Protein AF-A2DKT2-F1 (afdb_monomer)

Secondary structure (DSSP, 8-state):
-HHHHHTTTTTT----GGGHHHHHHHHHHHHHHHTT--HHHHHHTHHHHHHHHHHHHTSSSHHHHHHHHHHHHHHHHHS-HHHHHHHHHHHHHHHHHHHHH--TTHHHHHHHHHHHTHHHH-S-TTSHHHHHHHHHHHHHHHH-SS-HHHHHHHHHHHHHHHGGGGGGTHHHHHHHHHHHHHT--SHHHHHHHHHHHHHHHHHTHHHHGGGHHHHHHHHHHHHHHHTT-SSHHHHHHHHHHHHHHSPPPPTT-PPPPP----

pLDDT: mean 80.19, std 11.69, range [35.75, 93.5]

Structure (mmCIF, N/CA/C/O backbone):
data_AF-A2DKT2-F1
#
_entry.id   AF-A2DKT2-F1
#
loop_
_atom_site.group_PDB
_atom_site.id
_atom_site.type_symbol
_atom_site.label_atom_id
_atom_site.label_alt_id
_atom_site.label_comp_id
_atom_site.label_asym_id
_atom_site.label_entity_id
_atom_site.label_seq_id
_atom_site.pdbx_PDB_ins_code
_atom_site.Cartn_x
_atom_site.Cartn_y
_atom_site.Cartn_z
_atom_site.occupancy
_atom_site.B_iso_or_equiv
_atom_site.auth_seq_id
_atom_site.auth_comp_id
_atom_site.auth_asym_id
_atom_site.auth_atom_id
_atom_site.pdbx_PDB_model_num
ATOM 1 N N . MET A 1 1 ? 15.043 14.261 -23.523 1.00 82.44 1 MET A N 1
ATOM 2 C CA . MET A 1 1 ? 14.539 12.906 -23.218 1.00 82.44 1 MET A CA 1
ATOM 3 C C . MET A 1 1 ? 15.406 11.826 -23.861 1.00 82.44 1 MET A C 1
ATOM 5 O O . MET A 1 1 ? 16.200 11.241 -23.147 1.00 82.44 1 MET A O 1
ATOM 9 N N . GLU A 1 2 ? 15.361 11.613 -25.181 1.00 78.75 2 GLU A N 1
ATOM 10 C CA . GLU A 1 2 ? 16.090 10.505 -25.845 1.00 78.75 2 GLU A CA 1
ATOM 11 C C . GLU A 1 2 ? 17.608 10.512 -25.613 1.00 78.75 2 GLU A C 1
ATOM 13 O O . GLU A 1 2 ? 18.173 9.484 -25.256 1.00 78.75 2 GLU A O 1
ATOM 18 N N . ALA A 1 3 ? 18.256 11.677 -25.715 1.00 79.75 3 ALA A N 1
ATOM 19 C CA . ALA A 1 3 ? 19.687 11.807 -25.426 1.00 79.75 3 ALA A CA 1
ATOM 20 C C . ALA A 1 3 ? 20.035 11.461 -23.967 1.00 79.75 3 ALA A C 1
ATOM 22 O O . ALA A 1 3 ? 21.092 10.902 -23.714 1.00 79.75 3 ALA A O 1
ATOM 23 N N . LYS A 1 4 ? 19.133 11.753 -23.019 1.00 84.12 4 LYS A N 1
ATOM 24 C CA . LYS A 1 4 ? 19.314 11.375 -21.612 1.00 84.12 4 LYS A CA 1
ATOM 25 C C . LYS A 1 4 ? 19.067 9.892 -21.377 1.00 84.12 4 LYS A C 1
ATOM 27 O O . LYS A 1 4 ? 19.839 9.272 -20.666 1.00 84.12 4 LYS A O 1
ATOM 32 N N . LEU A 1 5 ? 18.066 9.300 -22.023 1.00 81.75 5 LEU A N 1
ATOM 33 C CA . LEU A 1 5 ? 17.838 7.853 -21.969 1.00 81.75 5 LEU A CA 1
ATOM 34 C C . LEU A 1 5 ? 19.032 7.050 -22.494 1.00 81.75 5 LEU A C 1
ATOM 36 O O . LEU A 1 5 ? 19.370 6.027 -21.908 1.00 81.75 5 LEU A O 1
ATOM 40 N N . ALA A 1 6 ? 19.686 7.536 -23.550 1.00 83.81 6 ALA A N 1
ATOM 41 C CA . ALA A 1 6 ? 20.881 6.907 -24.106 1.00 83.81 6 ALA A CA 1
ATOM 42 C C . ALA A 1 6 ? 22.060 6.866 -23.113 1.00 83.81 6 ALA A C 1
ATOM 44 O O . ALA A 1 6 ? 22.874 5.952 -23.179 1.00 83.81 6 ALA A O 1
ATOM 45 N N . GLU A 1 7 ? 22.145 7.802 -22.156 1.00 85.69 7 GLU A N 1
ATOM 46 C CA . GLU A 1 7 ? 23.187 7.789 -21.111 1.00 85.69 7 GLU A CA 1
ATOM 47 C C . GLU A 1 7 ? 23.021 6.629 -20.113 1.00 85.69 7 GLU A C 1
ATOM 49 O O . GLU A 1 7 ? 23.980 6.272 -19.429 1.00 85.69 7 GLU A O 1
ATOM 54 N N . PHE A 1 8 ? 21.818 6.052 -20.024 1.00 84.75 8 PHE A N 1
ATOM 55 C CA . PHE A 1 8 ? 21.479 4.957 -19.112 1.00 84.75 8 PHE A CA 1
ATOM 56 C C . PHE A 1 8 ? 21.334 3.603 -19.822 1.00 84.75 8 PHE A C 1
ATOM 58 O O . PHE A 1 8 ? 21.104 2.580 -19.174 1.00 84.75 8 PHE A O 1
ATOM 65 N N . GLU A 1 9 ? 21.457 3.575 -21.149 1.00 80.12 9 GLU A N 1
ATOM 66 C CA . GLU A 1 9 ? 21.337 2.353 -21.940 1.00 80.12 9 GLU A CA 1
ATOM 67 C C . GLU A 1 9 ? 22.469 1.374 -21.588 1.00 80.12 9 GLU A C 1
ATOM 69 O O . GLU A 1 9 ? 23.628 1.763 -21.452 1.00 80.12 9 GLU A O 1
ATOM 74 N N . GLY A 1 10 ? 22.127 0.104 -21.354 1.00 77.00 10 GLY A N 1
ATOM 75 C CA . GLY A 1 10 ? 23.084 -0.929 -20.940 1.00 77.00 10 GLY A CA 1
ATOM 76 C C . GLY A 1 10 ? 23.600 -0.820 -19.497 1.00 77.00 10 GLY A C 1
ATOM 77 O O . GLY A 1 10 ? 24.198 -1.770 -18.996 1.00 77.00 10 GLY A O 1
ATOM 78 N N . CYS A 1 11 ? 23.345 0.289 -18.790 1.00 81.38 11 CYS A N 1
ATOM 79 C CA . CYS A 1 11 ? 23.860 0.508 -17.430 1.00 81.38 11 CYS A CA 1
ATOM 80 C C . CYS A 1 11 ? 23.255 -0.446 -16.391 1.00 81.38 11 CYS A C 1
ATOM 82 O O . CYS A 1 11 ? 23.855 -0.660 -15.341 1.00 81.38 11 CYS A O 1
ATOM 84 N N . PHE A 1 12 ? 22.081 -1.009 -16.684 1.00 82.38 12 PHE A N 1
ATOM 85 C CA . PHE A 1 12 ? 21.312 -1.847 -15.763 1.00 82.38 12 PHE A CA 1
ATOM 86 C C . PHE A 1 12 ? 21.136 -3.289 -16.264 1.00 82.38 12 PHE A C 1
ATOM 88 O O . PHE A 1 12 ? 20.210 -3.980 -15.848 1.00 82.38 12 PHE A O 1
ATOM 95 N N . ASP A 1 13 ? 21.995 -3.730 -17.188 1.00 77.06 13 ASP A N 1
ATOM 96 C CA . ASP A 1 13 ? 21.919 -5.064 -17.806 1.00 77.06 13 ASP A CA 1
ATOM 97 C C . ASP A 1 13 ? 22.736 -6.125 -17.056 1.00 77.06 13 ASP A C 1
ATOM 99 O O . ASP A 1 13 ? 22.569 -7.319 -17.298 1.00 77.06 13 ASP A O 1
ATOM 103 N N . SER A 1 14 ? 23.624 -5.700 -16.155 1.00 66.81 14 SER A N 1
ATOM 104 C CA . SER A 1 14 ? 24.459 -6.596 -15.358 1.00 66.81 14 SER A CA 1
ATOM 105 C C . SER A 1 14 ? 23.774 -6.961 -14.043 1.00 66.81 14 SER A C 1
ATOM 107 O O . SER A 1 14 ? 23.383 -6.082 -13.278 1.00 66.81 14 SER A O 1
ATOM 109 N N . GLU A 1 15 ? 23.692 -8.261 -13.757 1.00 60.00 15 GLU A N 1
ATOM 110 C CA . GLU A 1 15 ? 23.323 -8.802 -12.440 1.00 60.00 15 GLU A CA 1
ATOM 111 C C . GLU A 1 15 ? 24.565 -9.044 -11.551 1.00 60.00 15 GLU A C 1
ATOM 113 O O . GLU A 1 15 ? 24.456 -9.552 -10.433 1.00 60.00 15 GLU A O 1
ATOM 118 N N . GLU A 1 16 ? 25.775 -8.714 -12.029 1.00 59.22 16 GLU A N 1
ATOM 119 C CA . GLU A 1 16 ? 27.018 -9.017 -11.319 1.00 59.22 16 GLU A CA 1
ATOM 120 C C . GLU A 1 16 ? 27.311 -8.043 -10.166 1.00 59.22 16 GLU A C 1
ATOM 122 O O . GLU A 1 16 ? 27.390 -6.826 -10.324 1.00 59.22 16 GLU A O 1
ATOM 127 N N . ILE A 1 17 ? 27.626 -8.614 -8.999 1.00 56.28 17 ILE A N 1
ATOM 128 C CA . ILE A 1 17 ? 27.930 -7.912 -7.738 1.00 56.28 17 ILE A CA 1
ATOM 129 C C . ILE A 1 17 ? 29.112 -6.921 -7.853 1.00 56.28 17 ILE A C 1
ATOM 131 O O . ILE A 1 17 ? 29.221 -5.991 -7.053 1.00 56.28 17 ILE A O 1
ATOM 135 N N . LYS A 1 18 ? 30.015 -7.107 -8.827 1.00 59.69 18 LYS A N 1
ATOM 136 C CA . LYS A 1 18 ? 31.304 -6.393 -8.917 1.00 59.69 18 LYS A CA 1
ATOM 137 C C . LYS A 1 18 ? 31.200 -4.927 -9.354 1.00 59.69 18 LYS A C 1
ATOM 139 O O . LYS A 1 18 ? 32.129 -4.174 -9.083 1.00 59.69 18 LYS A O 1
ATOM 144 N N . ASP A 1 19 ? 30.092 -4.516 -9.970 1.00 65.12 19 ASP A N 1
ATOM 145 C CA . ASP A 1 19 ? 29.853 -3.127 -10.399 1.00 65.12 19 ASP A CA 1
ATOM 146 C C . ASP A 1 19 ? 28.708 -2.453 -9.628 1.00 65.12 19 ASP A C 1
ATOM 148 O O . ASP A 1 19 ? 28.234 -1.382 -10.005 1.00 65.12 19 ASP A O 1
ATOM 152 N N . ALA A 1 20 ? 28.267 -3.052 -8.523 1.00 67.50 20 ALA A N 1
ATOM 153 C CA . ALA A 1 20 ? 27.047 -2.635 -7.847 1.00 67.50 20 ALA A CA 1
ATOM 154 C C . ALA A 1 20 ? 27.106 -1.215 -7.239 1.00 67.50 20 ALA A C 1
ATOM 156 O O . ALA A 1 20 ? 26.060 -0.590 -7.096 1.00 67.50 20 ALA A O 1
ATOM 157 N N . ASP A 1 21 ? 28.293 -0.667 -6.957 1.00 74.44 21 ASP A N 1
ATOM 158 C CA . ASP A 1 21 ? 28.436 0.733 -6.518 1.00 74.44 21 ASP A CA 1
ATOM 159 C C . ASP A 1 21 ? 28.235 1.715 -7.688 1.00 74.44 21 ASP A C 1
ATOM 161 O O . ASP A 1 21 ? 27.539 2.716 -7.551 1.00 74.44 21 ASP A O 1
ATOM 165 N N . LYS A 1 22 ? 28.740 1.386 -8.888 1.00 79.12 22 LYS A N 1
ATOM 166 C CA . LYS A 1 22 ? 28.456 2.171 -10.103 1.00 79.12 22 LYS A CA 1
ATOM 167 C C . LYS A 1 22 ? 26.991 2.049 -10.513 1.00 79.12 22 LYS A C 1
ATOM 169 O O . LYS A 1 22 ? 26.408 3.016 -10.994 1.00 79.12 22 LYS A O 1
ATOM 174 N N . PHE A 1 23 ? 26.408 0.861 -10.343 1.00 83.69 23 PHE A N 1
ATOM 175 C CA . PHE A 1 23 ? 24.984 0.629 -10.574 1.00 83.69 23 PHE A CA 1
ATOM 176 C C . PHE A 1 23 ? 24.148 1.513 -9.645 1.00 83.69 23 PHE A C 1
ATOM 178 O O . PHE A 1 23 ? 23.178 2.121 -10.086 1.00 83.69 23 PHE A O 1
ATOM 185 N N . GLU A 1 24 ? 24.546 1.621 -8.376 1.00 86.38 24 GLU A N 1
ATOM 186 C CA . GLU A 1 24 ? 23.880 2.466 -7.390 1.00 86.38 24 GLU A CA 1
ATOM 187 C C . GLU A 1 24 ? 23.917 3.946 -7.768 1.00 86.38 24 GLU A C 1
ATOM 189 O O . GLU A 1 24 ? 22.857 4.569 -7.835 1.00 86.38 24 GLU A O 1
ATOM 194 N N . ASP A 1 25 ? 25.091 4.487 -8.099 1.00 89.19 25 ASP A N 1
ATOM 195 C CA . ASP A 1 25 ? 25.220 5.881 -8.540 1.00 89.19 25 ASP A CA 1
ATOM 196 C C . ASP A 1 25 ? 24.346 6.154 -9.774 1.00 89.19 25 ASP A C 1
ATOM 198 O O . ASP A 1 25 ? 23.602 7.134 -9.824 1.00 89.19 25 ASP A O 1
ATOM 202 N N . LYS A 1 26 ? 24.348 5.233 -10.747 1.00 89.56 26 LYS A N 1
ATOM 203 C CA . LYS A 1 26 ? 23.508 5.343 -11.947 1.00 89.56 26 LYS A CA 1
ATOM 204 C C . LYS A 1 26 ? 22.017 5.233 -11.654 1.00 89.56 26 LYS A C 1
ATOM 206 O O . LYS A 1 26 ? 21.235 5.925 -12.303 1.00 89.56 26 LYS A O 1
ATOM 211 N N . ALA A 1 27 ? 21.610 4.404 -10.696 1.00 89.31 27 ALA A N 1
ATOM 212 C CA . ALA A 1 27 ? 20.217 4.293 -10.277 1.00 89.31 27 ALA A CA 1
ATOM 213 C C . ALA A 1 27 ? 19.735 5.579 -9.591 1.00 89.31 27 ALA A C 1
ATOM 215 O O . ALA A 1 27 ? 18.621 6.030 -9.858 1.00 89.31 27 ALA A O 1
ATOM 216 N N . VAL A 1 28 ? 20.582 6.201 -8.765 1.00 90.00 28 VAL A N 1
ATOM 217 C CA . VAL A 1 28 ? 20.297 7.495 -8.127 1.00 90.00 28 VAL A CA 1
ATOM 218 C C . VAL A 1 28 ? 20.205 8.611 -9.171 1.00 90.00 28 VAL A C 1
ATOM 220 O O . VAL A 1 28 ? 19.241 9.378 -9.155 1.00 90.00 28 VAL A O 1
ATOM 223 N N . ASP A 1 29 ? 21.156 8.679 -10.106 1.00 92.19 29 ASP A N 1
ATOM 224 C CA . ASP A 1 29 ? 21.146 9.651 -11.206 1.00 92.19 29 ASP A CA 1
ATOM 225 C C . ASP A 1 29 ? 19.889 9.505 -12.070 1.00 92.19 29 ASP A C 1
ATOM 227 O O . ASP A 1 29 ? 19.202 10.492 -12.349 1.00 92.19 29 ASP A O 1
ATOM 231 N N . PHE A 1 30 ? 19.559 8.266 -12.455 1.00 93.25 30 PHE A N 1
ATOM 232 C CA . PHE A 1 30 ? 18.352 7.967 -13.219 1.00 93.25 30 PHE A CA 1
ATOM 233 C C . PHE A 1 30 ? 17.109 8.412 -12.456 1.00 93.25 30 PHE A C 1
ATOM 235 O O . PHE A 1 30 ? 16.268 9.106 -13.022 1.00 93.25 30 PHE A O 1
ATOM 242 N N . ARG A 1 31 ? 17.007 8.064 -11.168 1.00 92.19 31 ARG A N 1
ATOM 243 C CA . ARG A 1 31 ? 15.874 8.439 -10.321 1.00 92.19 31 ARG A CA 1
ATOM 244 C C . ARG A 1 31 ? 15.718 9.950 -10.240 1.00 92.19 31 ARG A C 1
ATOM 246 O O . ARG A 1 31 ? 14.626 10.447 -10.484 1.00 92.19 31 ARG A O 1
ATOM 253 N N . ASN A 1 32 ? 16.783 10.689 -9.937 1.00 92.06 32 ASN A N 1
ATOM 254 C CA . ASN A 1 32 ? 16.717 12.146 -9.792 1.00 92.06 32 ASN A CA 1
ATOM 255 C C . ASN A 1 32 ? 16.300 12.840 -11.088 1.00 92.06 32 ASN A C 1
ATOM 257 O O . ASN A 1 32 ? 15.525 13.788 -11.055 1.00 92.06 32 ASN A O 1
ATOM 261 N N . TRP A 1 33 ? 16.765 12.337 -12.226 1.00 93.50 33 TRP A N 1
ATOM 262 C CA . TRP A 1 33 ? 16.325 12.825 -13.524 1.00 93.50 33 TRP A CA 1
ATOM 263 C C . TRP A 1 33 ? 14.867 12.439 -13.835 1.00 93.50 33 TRP A C 1
ATOM 265 O O . TRP A 1 33 ? 14.082 13.267 -14.301 1.00 93.50 33 TRP A O 1
ATOM 275 N N . PHE A 1 34 ? 14.483 11.189 -13.571 1.00 91.31 34 PHE A N 1
ATOM 276 C CA . PHE A 1 34 ? 13.173 10.662 -13.939 1.00 91.31 34 PHE A CA 1
ATOM 277 C C . PHE A 1 34 ? 12.030 11.307 -13.148 1.00 91.31 34 PHE A C 1
ATOM 279 O O . PHE A 1 34 ? 10.992 11.614 -13.729 1.00 91.31 34 PHE A O 1
ATOM 286 N N . VAL A 1 35 ? 12.214 11.577 -11.850 1.00 86.62 35 VAL A N 1
ATOM 287 C CA . VAL A 1 35 ? 11.158 12.171 -11.003 1.00 86.62 35 VAL A CA 1
ATOM 288 C C . VAL A 1 35 ?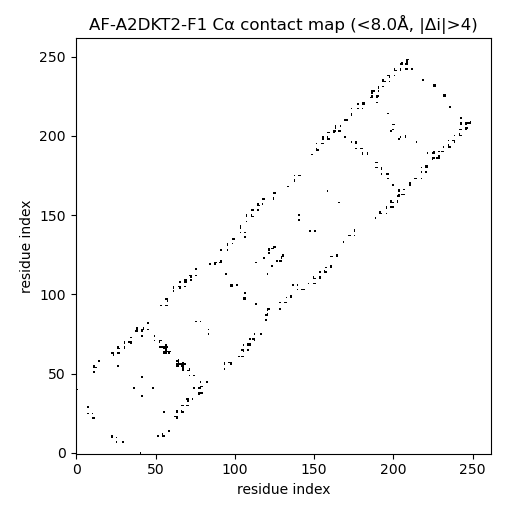 10.738 13.582 -11.438 1.00 86.62 35 VAL A C 1
ATOM 290 O O . VAL A 1 35 ? 9.668 14.057 -11.058 1.00 86.62 35 VAL A O 1
ATOM 293 N N . GLU A 1 36 ? 11.556 14.259 -12.245 1.00 86.88 36 GLU A N 1
ATOM 294 C CA . GLU A 1 36 ? 11.248 15.580 -12.799 1.00 86.88 36 GLU A CA 1
ATOM 295 C C . GLU A 1 36 ? 10.484 15.513 -14.132 1.00 86.88 36 GLU A C 1
ATOM 297 O O . GLU A 1 36 ? 9.873 16.509 -14.544 1.00 86.88 36 GLU A O 1
ATOM 302 N N . CYS A 1 37 ? 10.481 14.347 -14.786 1.00 86.31 37 CYS A N 1
ATOM 303 C CA . CYS A 1 37 ? 9.857 14.136 -16.088 1.00 86.31 37 CYS A CA 1
ATOM 304 C C . CYS A 1 37 ? 8.338 14.327 -16.022 1.00 86.31 37 CYS A C 1
ATOM 306 O O . CYS A 1 37 ? 7.689 14.026 -15.019 1.00 86.31 37 CYS A O 1
ATOM 308 N N . LYS A 1 38 ? 7.753 14.828 -17.114 1.00 84.94 38 LYS A N 1
ATOM 309 C CA . LYS A 1 38 ? 6.304 15.078 -17.210 1.00 84.94 38 LYS A CA 1
ATOM 310 C C . LYS A 1 38 ? 5.605 14.086 -18.134 1.00 84.94 38 LYS A C 1
ATOM 312 O O . LYS A 1 38 ? 6.229 13.522 -19.035 1.00 84.94 38 LYS A O 1
ATOM 317 N N . TYR A 1 39 ? 4.284 13.968 -17.974 1.00 82.50 39 TYR A N 1
ATOM 318 C CA . TYR A 1 39 ? 3.377 13.153 -18.799 1.00 82.50 39 TYR A CA 1
ATOM 319 C C . TYR A 1 39 ? 3.779 13.056 -20.285 1.00 82.50 39 TYR A C 1
ATOM 321 O O . TYR A 1 39 ? 4.044 11.969 -20.794 1.00 82.50 39 TYR A O 1
ATOM 329 N N . ASN A 1 40 ? 3.911 14.194 -20.980 1.00 84.31 40 ASN A N 1
ATOM 330 C CA . ASN A 1 40 ? 4.192 14.237 -22.426 1.00 84.31 40 ASN A CA 1
ATOM 331 C C . ASN A 1 40 ? 5.525 13.583 -22.828 1.00 84.31 40 ASN A C 1
ATOM 333 O O . ASN A 1 40 ? 5.690 13.156 -23.974 1.00 84.31 40 ASN A O 1
ATOM 337 N N . GLU A 1 41 ? 6.496 13.554 -21.920 1.00 85.62 41 GLU A N 1
ATOM 338 C CA . GLU A 1 41 ? 7.811 12.968 -22.159 1.00 85.62 41 GLU A CA 1
ATOM 339 C C . GLU A 1 41 ? 7.812 11.471 -21.845 1.00 85.62 41 GLU A C 1
ATOM 341 O O . GLU A 1 41 ? 8.372 10.680 -22.613 1.00 85.62 41 GLU A O 1
ATOM 346 N N . ILE A 1 42 ? 7.129 11.099 -20.756 1.00 86.94 42 ILE A N 1
ATOM 347 C CA . ILE A 1 42 ? 6.958 9.721 -20.296 1.00 86.94 42 ILE A CA 1
ATOM 348 C C . ILE A 1 42 ? 6.184 8.908 -21.332 1.00 86.94 42 ILE A C 1
ATOM 350 O O . ILE A 1 42 ? 6.643 7.846 -21.745 1.00 86.94 42 ILE A O 1
ATOM 354 N N . GLN A 1 43 ? 5.060 9.429 -21.830 1.00 85.56 43 GLN A N 1
ATOM 355 C CA . GLN A 1 43 ? 4.205 8.707 -22.773 1.00 85.56 43 GLN A CA 1
ATOM 356 C C . GLN A 1 43 ? 4.930 8.248 -24.035 1.00 85.56 43 GLN A C 1
ATOM 358 O O . GLN A 1 43 ? 4.741 7.115 -24.479 1.00 85.56 43 GLN A O 1
ATOM 363 N N . LYS A 1 44 ? 5.760 9.125 -24.611 1.00 86.69 44 LYS A N 1
ATOM 364 C CA . LYS A 1 44 ? 6.485 8.858 -25.862 1.00 86.69 44 LYS A CA 1
ATOM 365 C C . LYS A 1 44 ? 7.563 7.788 -25.706 1.00 86.69 44 LYS A C 1
ATOM 367 O O . LYS A 1 44 ? 7.955 7.183 -26.695 1.00 86.69 44 LYS A O 1
ATOM 372 N N . ASN A 1 45 ? 8.040 7.569 -24.482 1.00 88.44 45 ASN A N 1
ATOM 373 C CA . ASN A 1 45 ? 9.160 6.679 -24.178 1.00 88.44 45 ASN A CA 1
ATOM 374 C C . ASN A 1 45 ? 8.774 5.575 -23.187 1.00 88.44 45 ASN A C 1
ATOM 376 O O . ASN A 1 45 ? 9.657 4.962 -22.586 1.00 88.44 45 ASN A O 1
ATOM 380 N N . PHE A 1 46 ? 7.471 5.331 -23.017 1.00 88.56 46 PHE A N 1
ATOM 381 C CA . PHE A 1 46 ? 6.922 4.538 -21.923 1.00 88.56 46 PHE A CA 1
ATOM 382 C C . PHE A 1 46 ? 7.584 3.164 -21.797 1.00 88.56 46 PHE A C 1
ATOM 384 O O . PHE A 1 46 ? 8.102 2.850 -20.735 1.00 88.56 46 PHE A O 1
ATOM 391 N N . ASP A 1 47 ? 7.660 2.380 -22.876 1.00 86.75 47 ASP A N 1
ATOM 392 C CA . ASP A 1 47 ? 8.210 1.018 -22.808 1.00 86.75 47 ASP A CA 1
ATOM 393 C C . ASP A 1 47 ? 9.692 0.987 -22.409 1.00 86.75 47 ASP A C 1
ATOM 395 O O . ASP A 1 47 ? 10.117 0.113 -21.648 1.00 86.75 47 ASP A O 1
ATOM 399 N N . LYS A 1 48 ? 10.486 1.953 -22.892 1.00 88.75 48 LYS A N 1
ATOM 400 C CA . LYS A 1 48 ? 11.911 2.065 -22.542 1.00 88.75 48 LYS A CA 1
ATOM 401 C C . LYS A 1 48 ? 12.078 2.456 -21.078 1.00 88.75 48 LYS A C 1
ATOM 403 O O . LYS A 1 48 ? 12.834 1.813 -20.359 1.00 88.75 48 LYS A O 1
ATOM 408 N N . LEU A 1 49 ? 11.340 3.477 -20.641 1.00 89.75 49 LEU A N 1
ATOM 409 C CA . LEU A 1 49 ? 11.341 3.945 -19.257 1.00 89.75 49 LEU A CA 1
ATOM 410 C C . LEU A 1 49 ? 10.893 2.839 -18.304 1.00 89.75 49 LEU A C 1
ATOM 412 O O . LEU A 1 49 ? 11.612 2.532 -17.362 1.00 89.75 49 LEU A O 1
ATOM 416 N N . TYR A 1 50 ? 9.769 2.190 -18.605 1.00 89.00 50 TYR A N 1
ATOM 417 C CA . TYR A 1 50 ? 9.242 1.061 -17.849 1.00 89.00 50 TYR A CA 1
ATOM 418 C C . TYR A 1 50 ? 10.294 -0.043 -17.705 1.00 89.00 50 TYR A C 1
ATOM 420 O O . TYR A 1 50 ? 10.611 -0.458 -16.596 1.00 89.00 50 TYR A O 1
ATOM 428 N N . THR A 1 51 ? 10.908 -0.470 -18.813 1.00 87.69 51 THR A N 1
ATOM 429 C CA . THR A 1 51 ? 11.930 -1.530 -18.796 1.00 87.69 51 THR A CA 1
ATOM 430 C C . THR A 1 51 ? 13.123 -1.163 -17.911 1.00 87.69 51 THR A C 1
ATOM 432 O O . THR A 1 51 ? 13.581 -1.991 -17.124 1.00 87.69 51 THR A O 1
ATOM 435 N N . THR A 1 52 ? 13.618 0.073 -18.008 1.00 89.06 52 THR A N 1
ATOM 436 C CA . THR A 1 52 ? 14.728 0.559 -17.178 1.00 89.06 52 THR A CA 1
ATOM 437 C C . THR A 1 52 ? 14.351 0.608 -15.700 1.00 89.06 52 THR A C 1
ATOM 439 O O . THR A 1 52 ? 15.087 0.098 -14.859 1.00 89.06 52 THR A O 1
ATOM 442 N N . ILE A 1 53 ? 13.178 1.159 -15.387 1.00 89.31 53 ILE A N 1
ATOM 443 C CA . ILE A 1 53 ? 12.653 1.252 -14.022 1.00 89.31 53 ILE A CA 1
ATOM 444 C C . ILE A 1 53 ? 12.537 -0.137 -13.397 1.00 89.31 53 ILE A C 1
ATOM 446 O O . ILE A 1 53 ? 12.971 -0.332 -12.262 1.00 89.31 53 ILE A O 1
ATOM 450 N N . MET A 1 54 ? 12.037 -1.123 -14.147 1.00 86.06 54 MET A N 1
ATOM 451 C CA . MET A 1 54 ? 11.905 -2.483 -13.635 1.00 86.06 54 MET A CA 1
ATOM 452 C C . MET A 1 54 ? 13.248 -3.147 -13.347 1.00 86.06 54 MET A C 1
ATOM 454 O O . MET A 1 54 ? 13.361 -3.847 -12.343 1.00 86.06 54 MET A O 1
ATOM 458 N N . LYS A 1 55 ? 14.276 -2.910 -14.171 1.00 85.50 55 LYS A N 1
ATOM 459 C CA . LYS A 1 55 ? 15.633 -3.416 -13.907 1.00 85.50 55 LYS A CA 1
ATOM 460 C C . LYS A 1 55 ? 16.204 -2.851 -12.606 1.00 85.50 55 LYS A C 1
ATOM 462 O O . LYS A 1 55 ? 16.775 -3.598 -11.819 1.00 85.50 55 LYS A O 1
ATOM 467 N N . ILE A 1 56 ? 15.999 -1.557 -12.356 1.00 87.00 56 ILE A N 1
ATOM 468 C CA . ILE A 1 56 ? 16.430 -0.903 -11.113 1.00 87.00 56 ILE A CA 1
ATOM 469 C C . ILE A 1 56 ? 15.641 -1.460 -9.920 1.00 87.00 56 ILE A C 1
ATOM 471 O O . ILE A 1 56 ? 16.230 -1.870 -8.923 1.00 87.00 56 ILE A O 1
ATOM 475 N N . ALA A 1 57 ? 14.311 -1.524 -10.027 1.00 81.88 57 ALA A N 1
ATOM 476 C CA . ALA A 1 57 ? 13.450 -1.988 -8.943 1.00 81.88 57 ALA A CA 1
ATOM 477 C C . ALA A 1 57 ? 13.710 -3.460 -8.582 1.00 81.88 57 ALA A C 1
ATOM 479 O O . ALA A 1 57 ? 13.694 -3.820 -7.414 1.00 81.88 57 ALA A O 1
ATOM 480 N N . MET A 1 58 ? 14.002 -4.320 -9.557 1.00 79.75 58 MET A N 1
ATOM 481 C CA . MET A 1 58 ? 14.246 -5.747 -9.317 1.00 79.75 58 MET A CA 1
ATOM 482 C C . MET A 1 58 ? 15.671 -6.080 -8.855 1.00 79.75 58 MET A C 1
ATOM 484 O O . MET A 1 58 ? 15.981 -7.255 -8.653 1.00 79.75 58 MET A O 1
ATOM 488 N N . HIS A 1 59 ? 16.541 -5.085 -8.687 1.00 81.31 59 HIS A N 1
ATOM 489 C CA . HIS A 1 59 ? 17.909 -5.314 -8.236 1.00 81.31 59 HIS A CA 1
ATOM 490 C C . HIS A 1 59 ? 17.950 -5.899 -6.810 1.00 81.31 59 HIS A C 1
ATOM 492 O O . HIS A 1 59 ? 17.040 -5.691 -6.022 1.00 81.31 59 HIS A O 1
ATOM 498 N N . TYR A 1 60 ? 19.011 -6.614 -6.430 1.00 75.75 60 TYR A N 1
ATOM 499 C CA . TYR A 1 60 ? 19.077 -7.293 -5.123 1.00 75.75 60 TYR A CA 1
ATOM 500 C C . TYR A 1 60 ? 19.438 -6.370 -3.939 1.00 75.75 60 TYR A C 1
ATOM 502 O O . TYR A 1 60 ? 19.302 -6.765 -2.784 1.00 75.75 60 TYR A O 1
ATOM 510 N N . ARG A 1 61 ? 19.959 -5.161 -4.200 1.00 78.44 61 ARG A N 1
ATOM 511 C CA . ARG A 1 61 ? 20.358 -4.193 -3.156 1.00 78.44 61 ARG A CA 1
ATOM 512 C C . ARG A 1 61 ? 19.193 -3.260 -2.790 1.00 78.44 61 ARG A C 1
ATOM 514 O O . ARG A 1 61 ? 18.768 -2.515 -3.675 1.00 78.44 61 ARG A O 1
ATOM 521 N N . PRO A 1 62 ? 18.788 -3.160 -1.508 1.00 77.19 62 PRO A N 1
ATOM 522 C CA . PRO A 1 62 ? 17.646 -2.340 -1.081 1.00 77.19 62 PRO A CA 1
ATOM 523 C C . PRO A 1 62 ? 17.692 -0.878 -1.538 1.00 77.19 62 PRO A C 1
ATOM 525 O O . PRO A 1 62 ? 16.707 -0.351 -2.044 1.00 77.19 62 PRO A O 1
ATOM 528 N N . LYS A 1 63 ? 18.856 -0.223 -1.450 1.00 81.25 63 LYS A N 1
ATOM 529 C CA . LYS A 1 63 ? 19.009 1.183 -1.862 1.00 81.25 63 LYS A CA 1
ATOM 530 C C . LYS A 1 63 ? 18.725 1.416 -3.350 1.00 81.25 63 LYS A C 1
ATOM 532 O O . LYS A 1 63 ? 18.121 2.422 -3.715 1.00 81.25 63 LYS A O 1
ATOM 537 N N . ILE A 1 64 ? 19.120 0.470 -4.200 1.00 84.44 64 ILE A N 1
ATOM 538 C CA . ILE A 1 64 ? 18.840 0.507 -5.639 1.00 84.44 64 ILE A CA 1
ATOM 539 C C . ILE A 1 64 ? 17.354 0.227 -5.879 1.00 84.44 64 ILE A C 1
ATOM 541 O O . ILE A 1 64 ? 16.711 0.963 -6.627 1.00 84.44 64 ILE A O 1
ATOM 545 N N . GLN A 1 65 ? 16.788 -0.766 -5.183 1.00 80.75 65 GLN A N 1
ATOM 546 C CA . GLN A 1 65 ? 15.360 -1.079 -5.267 1.00 80.75 65 GLN A CA 1
ATOM 547 C C . GLN A 1 65 ? 14.505 0.144 -4.944 1.00 80.75 65 GLN A C 1
ATOM 549 O O . GLN A 1 65 ? 13.623 0.471 -5.732 1.00 80.75 65 GLN A O 1
ATOM 554 N N . MET A 1 66 ? 14.809 0.872 -3.862 1.00 81.00 66 MET A N 1
ATOM 555 C CA . MET A 1 66 ? 14.095 2.100 -3.488 1.00 81.00 66 MET A CA 1
ATOM 556 C C . MET A 1 66 ? 14.098 3.147 -4.610 1.00 81.00 66 MET A C 1
ATOM 558 O O . MET A 1 66 ? 13.060 3.738 -4.893 1.00 81.00 66 MET A O 1
ATOM 562 N N . CYS A 1 67 ? 15.223 3.329 -5.313 1.00 86.25 67 CYS A N 1
ATOM 563 C CA . CYS A 1 67 ? 15.285 4.235 -6.466 1.00 86.25 67 CYS A CA 1
ATOM 564 C C . CYS A 1 67 ? 14.326 3.797 -7.583 1.00 86.25 67 CYS A C 1
ATOM 566 O O . CYS A 1 67 ? 13.650 4.628 -8.190 1.00 86.25 67 CYS A O 1
ATOM 568 N N . GLY A 1 68 ? 14.241 2.489 -7.837 1.00 87.12 68 GLY A N 1
ATOM 569 C CA . GLY A 1 68 ? 13.285 1.916 -8.781 1.00 87.12 68 GLY A CA 1
ATOM 570 C C . GLY A 1 68 ? 11.837 2.096 -8.326 1.00 87.12 68 GLY A C 1
ATOM 571 O O . GLY A 1 68 ? 10.999 2.478 -9.135 1.00 87.12 68 GLY A O 1
ATOM 572 N N . CYS A 1 69 ? 11.550 1.900 -7.036 1.00 82.38 69 CYS A N 1
ATOM 573 C CA . CYS A 1 69 ? 10.220 2.072 -6.441 1.00 82.38 69 CYS A CA 1
ATOM 574 C C . CYS A 1 69 ? 9.715 3.517 -6.585 1.00 82.38 69 CYS A C 1
ATOM 576 O O . CYS A 1 69 ? 8.592 3.730 -7.043 1.00 82.38 69 CYS A O 1
ATOM 578 N N . ASP A 1 70 ? 10.568 4.505 -6.294 1.00 82.62 70 ASP A N 1
ATOM 579 C CA . ASP A 1 70 ? 10.280 5.929 -6.515 1.00 82.62 70 ASP A CA 1
ATOM 580 C C . ASP A 1 70 ? 9.906 6.208 -7.979 1.00 82.62 70 ASP A C 1
ATOM 582 O O . ASP A 1 70 ? 8.967 6.952 -8.274 1.00 82.62 70 ASP A O 1
ATOM 586 N N . CYS A 1 71 ? 10.636 5.595 -8.916 1.00 87.38 71 CYS A N 1
ATOM 587 C CA . CYS A 1 71 ? 10.358 5.752 -10.337 1.00 87.38 71 CYS A CA 1
ATOM 588 C C . CYS A 1 71 ? 9.067 5.040 -10.756 1.00 87.38 71 CYS A C 1
ATOM 590 O O . CYS A 1 71 ? 8.327 5.589 -11.566 1.00 87.38 71 CYS A O 1
ATOM 592 N N . ILE A 1 72 ? 8.753 3.863 -10.203 1.00 85.56 72 ILE A N 1
ATOM 593 C CA . ILE A 1 72 ? 7.456 3.203 -10.427 1.00 85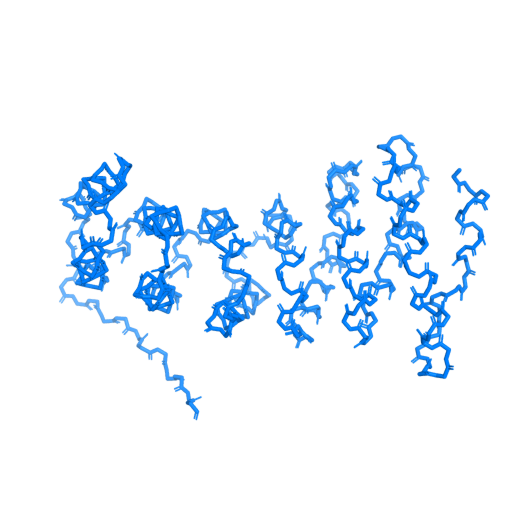.56 72 ILE A CA 1
ATOM 594 C C . ILE A 1 72 ? 6.333 4.144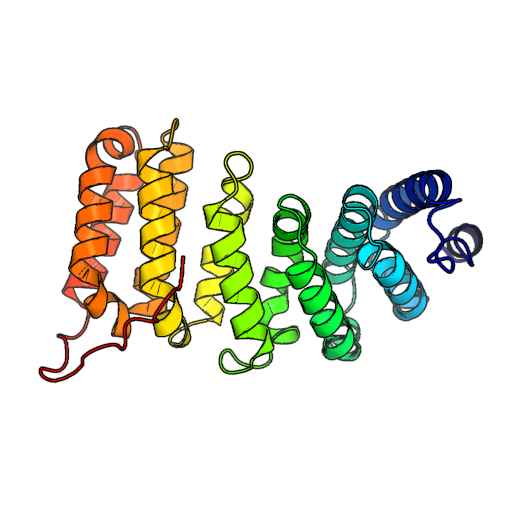 -9.987 1.00 85.56 72 ILE A C 1
ATOM 596 O O . ILE A 1 72 ? 5.415 4.382 -10.761 1.00 85.56 72 ILE A O 1
ATOM 600 N N . TYR A 1 73 ? 6.434 4.757 -8.805 1.00 81.62 73 TYR A N 1
ATOM 601 C CA . TYR A 1 73 ? 5.417 5.691 -8.319 1.00 81.62 73 TYR A CA 1
ATOM 602 C C . TYR A 1 73 ? 5.191 6.879 -9.269 1.00 81.62 73 TYR A C 1
ATOM 604 O O . TYR A 1 73 ? 4.053 7.187 -9.626 1.00 81.62 73 TYR A O 1
ATOM 612 N N . VAL A 1 74 ? 6.263 7.529 -9.737 1.00 84.44 74 VAL A N 1
ATOM 613 C CA . VAL A 1 74 ? 6.137 8.635 -10.703 1.00 84.44 74 VAL A CA 1
ATOM 614 C C . VAL A 1 74 ? 5.574 8.150 -12.039 1.00 84.44 74 VAL A C 1
ATOM 616 O O . VAL A 1 74 ? 4.715 8.818 -12.614 1.00 84.44 74 VAL A O 1
ATOM 619 N N . LEU A 1 75 ? 6.005 6.980 -12.519 1.00 86.06 75 LEU A N 1
ATOM 620 C CA . LEU A 1 75 ? 5.491 6.390 -13.751 1.00 86.06 75 LEU A CA 1
ATOM 621 C C . LEU A 1 75 ? 3.984 6.118 -13.647 1.00 86.06 75 LEU A C 1
ATOM 623 O O . LEU A 1 75 ? 3.243 6.474 -14.554 1.00 86.06 75 LEU A O 1
ATOM 627 N N . GLU A 1 76 ? 3.518 5.558 -12.533 1.00 77.88 76 GLU A N 1
ATOM 628 C CA . GLU A 1 76 ? 2.102 5.258 -12.287 1.00 77.88 76 GLU A CA 1
ATOM 629 C C . GLU A 1 76 ? 1.225 6.511 -12.176 1.00 77.88 76 GLU A C 1
ATOM 631 O O . GLU A 1 76 ? 0.052 6.512 -12.581 1.00 77.88 76 GLU A O 1
ATOM 636 N N . LYS A 1 77 ? 1.794 7.596 -11.646 1.00 81.56 77 LYS A N 1
ATOM 637 C CA . LYS A 1 77 ? 1.116 8.884 -11.514 1.00 81.56 77 LYS A CA 1
ATOM 638 C C . LYS A 1 77 ? 1.022 9.639 -12.840 1.00 81.56 77 LYS A C 1
ATOM 640 O O . LYS A 1 77 ? 0.001 10.263 -13.123 1.00 81.56 77 LYS A O 1
ATOM 645 N N . GLU A 1 78 ? 2.083 9.600 -13.640 1.00 85.00 78 GLU A N 1
ATOM 646 C CA . GLU A 1 78 ? 2.245 10.449 -14.825 1.00 85.00 78 GLU A CA 1
ATOM 647 C C . GLU A 1 78 ? 2.052 9.701 -16.157 1.00 85.00 78 GLU A C 1
ATOM 649 O O . GLU A 1 78 ? 2.026 10.337 -17.206 1.00 85.00 78 GLU A O 1
ATOM 654 N N . ALA A 1 79 ? 1.922 8.372 -16.184 1.00 83.00 79 ALA A N 1
ATOM 655 C CA . ALA A 1 79 ? 1.622 7.632 -17.414 1.00 83.00 79 ALA A CA 1
ATOM 656 C C . ALA A 1 79 ? 0.112 7.566 -17.698 1.00 83.00 79 ALA A C 1
ATOM 658 O O . ALA A 1 79 ? -0.734 7.685 -16.810 1.00 83.00 79 ALA A O 1
ATOM 659 N N . ALA A 1 80 ? -0.258 7.335 -18.964 1.00 83.56 80 ALA A N 1
ATOM 660 C CA . ALA A 1 80 ? -1.666 7.134 -19.295 1.00 83.56 80 ALA A CA 1
ATOM 661 C C . ALA A 1 80 ? -2.194 5.815 -18.698 1.00 83.56 80 ALA A C 1
ATOM 663 O O . ALA A 1 80 ? -1.535 4.782 -18.846 1.00 83.56 80 ALA A O 1
ATOM 664 N N . PRO A 1 81 ? -3.428 5.790 -18.152 1.00 80.50 81 PRO A N 1
ATOM 665 C CA . PRO A 1 81 ? -4.013 4.583 -17.563 1.00 80.50 81 PRO A CA 1
ATOM 666 C C . PRO A 1 81 ? -4.014 3.364 -18.497 1.00 80.50 81 PRO A C 1
ATOM 668 O O . PRO A 1 81 ? -3.804 2.242 -18.051 1.00 80.50 81 PRO A O 1
ATOM 671 N N . ALA A 1 82 ? -4.193 3.574 -19.806 1.00 84.00 82 ALA A N 1
ATOM 672 C CA . ALA A 1 82 ? -4.152 2.499 -20.796 1.00 84.00 82 ALA A CA 1
ATOM 673 C C . ALA A 1 82 ? -2.762 1.842 -20.917 1.00 84.00 82 ALA A C 1
ATOM 675 O O . ALA A 1 82 ? -2.674 0.636 -21.138 1.00 84.00 82 ALA A O 1
ATOM 676 N N . GLN A 1 83 ? -1.683 2.615 -20.752 1.00 82.94 83 GLN A N 1
ATOM 677 C CA . GLN A 1 83 ? -0.307 2.108 -20.805 1.00 82.94 83 GLN A CA 1
ATOM 678 C C . GLN A 1 83 ? 0.027 1.302 -19.545 1.00 82.94 83 GLN A C 1
ATOM 680 O O . GLN A 1 83 ? 0.598 0.218 -19.639 1.00 82.94 83 GLN A O 1
ATOM 685 N N . ILE A 1 84 ? -0.423 1.778 -18.381 1.00 80.31 84 ILE A N 1
ATOM 686 C CA . ILE A 1 84 ? -0.333 1.032 -17.121 1.00 80.31 84 ILE A CA 1
ATOM 687 C C . ILE A 1 84 ? -1.112 -0.284 -17.211 1.00 80.31 84 ILE A C 1
ATOM 689 O O . ILE A 1 84 ? -0.574 -1.355 -16.938 1.00 80.31 84 ILE A O 1
ATOM 693 N N . ALA A 1 85 ? -2.362 -0.237 -17.679 1.00 81.38 85 ALA A N 1
ATOM 694 C CA . ALA A 1 85 ? -3.194 -1.429 -17.823 1.00 81.38 85 ALA A CA 1
ATOM 695 C C . ALA A 1 85 ? -2.568 -2.466 -18.775 1.00 81.38 85 ALA A C 1
ATOM 697 O O . ALA A 1 85 ? -2.630 -3.670 -18.503 1.00 81.38 85 ALA A O 1
ATOM 698 N N . TYR A 1 86 ? -1.910 -2.010 -19.848 1.00 83.00 86 TYR A N 1
ATOM 699 C CA . TYR A 1 86 ? -1.158 -2.863 -20.773 1.00 83.00 86 TYR A CA 1
ATOM 700 C C . TYR A 1 86 ? -0.007 -3.613 -20.080 1.00 83.00 86 TYR A C 1
ATOM 702 O O . TYR A 1 86 ? 0.232 -4.782 -20.387 1.00 83.00 86 TYR A O 1
ATOM 710 N N . LYS A 1 87 ? 0.653 -2.985 -19.100 1.00 82.25 87 LYS A N 1
ATOM 711 C CA . LYS A 1 87 ? 1.754 -3.570 -18.319 1.00 82.25 87 LYS A CA 1
ATOM 712 C C . LYS A 1 87 ? 1.336 -4.223 -16.999 1.00 82.25 87 LYS A C 1
ATOM 714 O O . LYS A 1 87 ? 2.196 -4.759 -16.307 1.00 82.25 87 LYS A O 1
ATOM 719 N N . SER A 1 88 ? 0.041 -4.285 -16.685 1.00 76.56 88 SER A N 1
ATOM 720 C CA . SER A 1 88 ? -0.488 -4.773 -15.396 1.00 76.56 88 SER A CA 1
ATOM 721 C C . SER A 1 88 ? 0.090 -6.118 -14.932 1.00 76.56 88 SER A C 1
ATOM 723 O O . SER A 1 88 ? 0.477 -6.255 -13.779 1.00 76.56 88 SER A O 1
ATOM 725 N N . LYS A 1 89 ? 0.242 -7.100 -15.830 1.00 77.94 89 LYS A N 1
ATOM 726 C CA . LYS A 1 89 ? 0.839 -8.409 -15.492 1.00 77.94 89 LYS A CA 1
ATOM 727 C C . LYS A 1 89 ? 2.331 -8.343 -15.162 1.00 77.94 89 LYS A C 1
ATOM 729 O O . LYS A 1 89 ? 2.821 -9.161 -14.390 1.00 77.94 89 LYS A O 1
ATOM 734 N N . GLU A 1 90 ? 3.071 -7.460 -15.825 1.00 74.12 90 GLU A N 1
ATOM 735 C CA . GLU A 1 90 ? 4.496 -7.262 -15.551 1.00 74.12 90 GLU A CA 1
ATOM 736 C C . GLU A 1 90 ? 4.659 -6.510 -14.227 1.00 74.12 90 GLU A C 1
ATOM 738 O O . GLU A 1 90 ? 5.456 -6.937 -13.399 1.00 74.12 90 GLU A O 1
ATOM 743 N N . LEU A 1 91 ? 3.833 -5.484 -13.996 1.00 72.56 91 LEU A N 1
ATOM 744 C CA . LEU A 1 91 ? 3.766 -4.740 -12.738 1.00 72.56 91 LEU A CA 1
ATOM 745 C C . LEU A 1 91 ? 3.460 -5.664 -11.563 1.00 72.56 91 LEU A C 1
ATOM 747 O O . LEU A 1 91 ? 4.211 -5.674 -10.596 1.00 72.56 91 LEU A O 1
ATOM 751 N N . GLN A 1 92 ? 2.421 -6.496 -11.681 1.00 72.00 92 GLN A N 1
ATOM 752 C CA . GLN A 1 92 ? 2.048 -7.477 -10.664 1.00 72.00 92 GLN A CA 1
ATOM 753 C C . GLN A 1 92 ? 3.219 -8.400 -10.322 1.00 72.00 92 GLN A C 1
ATOM 755 O O . GLN A 1 92 ? 3.622 -8.465 -9.171 1.00 72.00 92 GLN A O 1
ATOM 760 N N . LYS A 1 93 ? 3.858 -9.022 -11.322 1.00 71.62 93 LYS A N 1
ATOM 761 C CA . LYS A 1 93 ? 5.027 -9.890 -11.091 1.00 71.62 93 LYS A CA 1
ATOM 762 C C . LYS A 1 93 ? 6.179 -9.172 -10.401 1.00 71.62 93 LYS A C 1
ATOM 764 O O . LYS A 1 93 ? 6.943 -9.791 -9.663 1.00 71.62 93 LYS A O 1
ATOM 769 N N . SER A 1 94 ? 6.371 -7.900 -10.711 1.00 67.94 94 SER A N 1
ATOM 770 C CA . SER A 1 94 ? 7.431 -7.117 -10.107 1.00 67.94 94 SER A CA 1
ATOM 771 C C . SER A 1 94 ? 7.093 -6.697 -8.687 1.00 67.94 94 SER A C 1
ATOM 773 O O . SER A 1 94 ? 7.974 -6.786 -7.841 1.00 67.94 94 SER A O 1
ATOM 775 N N . PHE A 1 95 ? 5.841 -6.335 -8.403 1.00 70.06 95 PHE A N 1
ATOM 776 C CA . PHE A 1 95 ? 5.368 -6.139 -7.038 1.00 70.06 95 PHE A CA 1
ATOM 777 C C . PHE A 1 95 ? 5.476 -7.434 -6.236 1.00 70.06 95 PHE A C 1
ATOM 779 O O . PHE A 1 95 ? 6.088 -7.402 -5.180 1.00 70.06 95 PHE A O 1
ATOM 786 N N . ASP A 1 96 ? 5.039 -8.577 -6.767 1.00 67.00 96 ASP A N 1
ATOM 787 C CA . ASP A 1 96 ? 5.162 -9.883 -6.108 1.00 67.00 96 ASP A CA 1
ATOM 788 C C . ASP A 1 96 ? 6.621 -10.189 -5.738 1.00 67.00 96 ASP A C 1
ATOM 790 O O . ASP A 1 96 ? 6.920 -10.575 -4.611 1.00 67.00 96 ASP A O 1
ATOM 794 N N . LYS A 1 97 ? 7.564 -9.958 -6.661 1.00 66.94 97 LYS A N 1
ATOM 795 C CA . LYS A 1 97 ? 8.999 -10.146 -6.394 1.00 66.94 97 LYS A CA 1
ATOM 796 C C . LYS A 1 97 ? 9.541 -9.160 -5.365 1.00 66.94 97 LYS A C 1
ATOM 798 O O . LYS A 1 97 ? 10.298 -9.556 -4.488 1.00 66.94 97 LYS A O 1
ATOM 803 N N . LEU A 1 98 ? 9.185 -7.885 -5.477 1.00 66.44 98 LEU A N 1
ATOM 804 C CA . LEU A 1 98 ? 9.614 -6.843 -4.545 1.00 66.44 98 LEU A CA 1
ATOM 805 C C . LEU A 1 98 ? 9.080 -7.088 -3.131 1.00 66.44 98 LEU A C 1
ATOM 807 O O . LEU A 1 98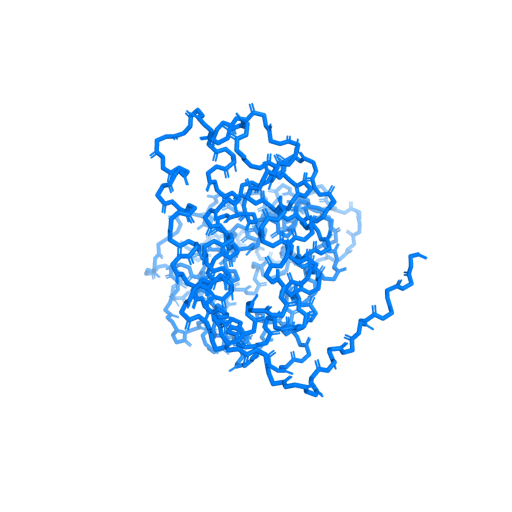 ? 9.785 -6.853 -2.154 1.00 66.44 98 LEU A O 1
ATOM 811 N N . VAL A 1 99 ? 7.859 -7.605 -3.043 1.00 65.00 99 VAL A N 1
ATOM 812 C CA . VAL A 1 99 ? 7.193 -8.020 -1.813 1.00 65.00 99 VAL A CA 1
ATOM 813 C C . VAL A 1 99 ? 7.884 -9.253 -1.217 1.00 65.00 99 VAL A C 1
ATOM 815 O O . VAL A 1 99 ? 8.213 -9.237 -0.036 1.00 65.00 99 VAL A O 1
ATOM 818 N N . GLN A 1 100 ? 8.201 -10.271 -2.028 1.00 63.50 100 GLN A N 1
ATOM 819 C CA . GLN A 1 100 ? 8.915 -11.486 -1.595 1.00 63.50 100 GLN A CA 1
ATOM 820 C C . GLN A 1 100 ? 10.364 -11.228 -1.150 1.00 63.50 100 GLN A C 1
ATOM 822 O O . GLN A 1 100 ? 10.874 -11.909 -0.264 1.00 63.50 100 GLN A O 1
ATOM 827 N N . ILE A 1 101 ? 11.047 -10.267 -1.778 1.00 62.25 101 ILE A N 1
ATOM 828 C CA . ILE A 1 101 ? 12.432 -9.881 -1.450 1.00 62.25 101 ILE A CA 1
ATOM 829 C C . ILE A 1 101 ? 12.463 -8.859 -0.295 1.00 62.25 101 ILE A C 1
ATOM 831 O O . ILE A 1 101 ? 13.518 -8.606 0.285 1.00 62.25 101 ILE A O 1
ATOM 835 N N . GLY A 1 102 ? 11.315 -8.264 0.040 1.00 56.88 102 GLY A N 1
ATOM 836 C CA . GLY A 1 102 ? 11.180 -7.029 0.802 1.00 56.88 102 GLY A CA 1
ATOM 837 C C . GLY A 1 102 ? 11.818 -7.047 2.188 1.00 56.88 102 GLY A C 1
ATOM 838 O O . GLY A 1 102 ? 11.189 -7.394 3.186 1.00 56.88 102 GLY A O 1
ATOM 839 N N . HIS A 1 103 ? 13.051 -6.543 2.256 1.00 59.09 103 HIS A N 1
ATOM 840 C CA . HIS A 1 103 ? 13.587 -5.881 3.440 1.00 59.09 103 HIS A CA 1
ATOM 841 C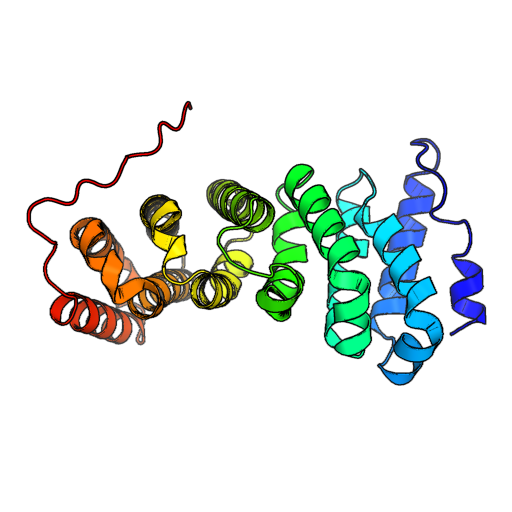 C . HIS A 1 103 ? 12.625 -4.764 3.891 1.00 59.09 103 HIS A C 1
ATOM 843 O O . HIS A 1 103 ? 11.943 -4.167 3.054 1.00 59.09 103 HIS A O 1
ATOM 849 N N . GLY A 1 104 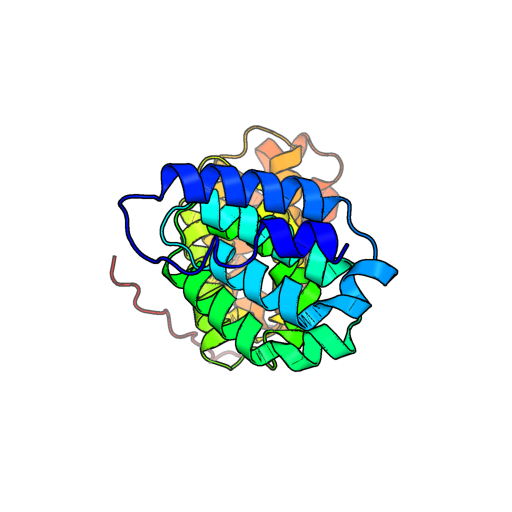? 12.594 -4.457 5.196 1.00 62.31 104 GLY A N 1
ATOM 850 C CA . GLY A 1 104 ? 11.639 -3.511 5.803 1.00 62.31 104 GLY A CA 1
ATOM 851 C C . GLY A 1 104 ? 11.486 -2.176 5.062 1.00 62.31 104 GLY A C 1
ATOM 852 O O . GLY A 1 104 ? 10.387 -1.660 4.976 1.00 62.31 104 GLY A O 1
ATOM 853 N N . GLU A 1 105 ? 12.540 -1.687 4.407 1.00 66.69 105 GLU A N 1
ATOM 854 C CA . GLU A 1 105 ? 12.577 -0.391 3.714 1.00 66.69 105 GLU A CA 1
ATOM 855 C C . GLU A 1 105 ? 11.884 -0.367 2.333 1.00 66.69 105 GLU A C 1
ATOM 857 O O . GLU A 1 105 ? 11.488 0.697 1.861 1.00 66.69 105 GLU A O 1
ATOM 862 N N . VAL A 1 106 ? 11.710 -1.518 1.672 1.00 72.12 106 VAL A N 1
ATOM 863 C CA . VAL A 1 106 ? 11.211 -1.588 0.282 1.00 72.12 106 VAL A CA 1
ATOM 864 C C . VAL A 1 106 ? 9.684 -1.533 0.223 1.00 72.12 106 VAL A C 1
ATOM 866 O O . VAL A 1 106 ? 9.113 -0.814 -0.599 1.00 72.12 106 VAL A O 1
ATOM 869 N N . MET A 1 107 ? 9.006 -2.254 1.120 1.00 75.56 107 MET A N 1
ATOM 870 C CA . MET A 1 107 ? 7.542 -2.292 1.157 1.00 75.56 107 MET A CA 1
ATOM 871 C C . MET A 1 107 ? 6.918 -0.900 1.401 1.00 75.56 107 MET A C 1
ATOM 873 O O . MET A 1 107 ? 6.059 -0.510 0.612 1.00 75.56 107 MET A O 1
ATOM 877 N N . PRO A 1 108 ? 7.361 -0.090 2.388 1.00 75.69 108 PRO A N 1
ATOM 878 C CA . PRO A 1 108 ? 6.846 1.264 2.606 1.00 75.69 108 PRO A CA 1
ATOM 879 C C . PRO A 1 108 ? 6.962 2.171 1.379 1.00 75.69 108 PRO A C 1
ATOM 881 O O . PRO A 1 108 ? 6.038 2.933 1.100 1.00 75.69 108 PRO A O 1
ATOM 884 N N . ALA A 1 109 ? 8.074 2.077 0.644 1.00 74.50 109 ALA A N 1
ATOM 885 C CA . ALA A 1 109 ? 8.316 2.881 -0.551 1.00 74.50 109 ALA A CA 1
ATOM 886 C C . ALA A 1 109 ? 7.375 2.500 -1.706 1.00 74.50 109 ALA A C 1
ATOM 888 O O . ALA A 1 109 ? 6.961 3.357 -2.484 1.00 74.50 109 ALA A O 1
ATOM 889 N N . LEU A 1 110 ? 7.005 1.221 -1.806 1.00 76.31 110 LEU A N 1
ATOM 890 C CA . LEU A 1 110 ? 6.113 0.716 -2.852 1.00 76.31 110 LEU A CA 1
ATOM 891 C C . LEU A 1 110 ? 4.639 0.959 -2.575 1.00 76.31 110 LEU A C 1
ATOM 893 O O . LEU A 1 110 ? 3.856 1.059 -3.522 1.00 76.31 110 LEU A O 1
ATOM 897 N N . LEU A 1 111 ? 4.253 1.038 -1.301 1.00 81.50 111 LEU A N 1
ATOM 898 C CA . LEU A 1 111 ? 2.847 1.059 -0.924 1.00 81.50 111 LEU A CA 1
ATOM 899 C C . LEU A 1 111 ? 2.025 2.134 -1.637 1.00 81.50 111 LEU A C 1
ATOM 901 O O . LEU A 1 111 ? 0.999 1.759 -2.196 1.00 81.50 111 LEU A O 1
ATOM 905 N N . PRO A 1 112 ? 2.456 3.409 -1.716 1.00 82.44 112 PRO A N 1
ATOM 906 C CA . PRO A 1 112 ? 1.681 4.438 -2.407 1.00 82.44 112 PRO A CA 1
ATOM 907 C C . PRO A 1 112 ? 1.383 4.104 -3.876 1.00 82.44 112 PRO A C 1
ATOM 909 O O . PRO A 1 112 ? 0.289 4.377 -4.361 1.00 82.44 112 PRO A O 1
ATOM 912 N N . ALA A 1 113 ? 2.336 3.491 -4.588 1.00 79.44 113 ALA A N 1
ATOM 913 C CA . ALA A 1 113 ? 2.146 3.103 -5.986 1.00 79.44 113 ALA A CA 1
ATOM 914 C C . ALA A 1 113 ? 1.178 1.919 -6.118 1.00 79.44 113 ALA A C 1
ATOM 916 O O . ALA A 1 113 ? 0.300 1.921 -6.981 1.00 79.44 113 ALA A O 1
ATOM 917 N N . VAL A 1 114 ? 1.319 0.918 -5.242 1.00 80.50 114 VAL A N 1
ATOM 918 C CA . VAL A 1 114 ? 0.461 -0.274 -5.251 1.00 80.50 114 VAL A CA 1
ATOM 919 C C . VAL A 1 114 ? -0.978 0.083 -4.891 1.00 80.50 114 VAL A C 1
ATOM 921 O O . VAL A 1 114 ? -1.902 -0.378 -5.555 1.00 80.50 114 VAL A O 1
ATOM 924 N N . THR A 1 115 ? -1.195 0.915 -3.871 1.00 84.94 115 THR A N 1
ATOM 925 C CA . THR A 1 115 ? -2.543 1.255 -3.397 1.00 84.94 115 THR A CA 1
ATOM 926 C C . THR A 1 115 ? -3.326 2.124 -4.373 1.00 84.94 115 THR A C 1
ATOM 928 O O . THR A 1 115 ? -4.525 1.910 -4.531 1.00 84.94 115 THR A O 1
ATOM 931 N N . GLU A 1 116 ? -2.682 3.066 -5.072 1.00 82.75 116 GLU A N 1
ATOM 932 C CA . GLU A 1 116 ? -3.349 3.891 -6.092 1.00 82.75 116 GLU A CA 1
ATOM 933 C C . GLU A 1 116 ? -3.838 3.078 -7.296 1.00 82.75 116 GLU A C 1
ATOM 935 O O . GLU A 1 116 ? -4.753 3.501 -8.006 1.00 82.75 116 GLU A O 1
ATOM 940 N N . LYS A 1 117 ? -3.221 1.921 -7.541 1.00 78.62 117 LYS A N 1
ATOM 941 C CA . LYS A 1 117 ? -3.461 1.087 -8.723 1.00 78.62 117 LYS A CA 1
ATOM 942 C C . LYS A 1 117 ? -3.921 -0.313 -8.361 1.00 78.62 117 LYS A C 1
ATOM 944 O O . LYS A 1 117 ? -3.877 -1.200 -9.209 1.00 78.62 117 LYS A O 1
ATOM 949 N N . ILE A 1 118 ? -4.383 -0.509 -7.130 1.00 83.50 118 ILE A N 1
ATOM 950 C CA . ILE A 1 118 ? -4.681 -1.830 -6.582 1.00 83.50 118 ILE A CA 1
ATOM 951 C C . ILE A 1 118 ? -5.705 -2.589 -7.440 1.00 83.50 118 ILE A C 1
ATOM 953 O O . ILE A 1 118 ? -5.497 -3.764 -7.704 1.00 83.50 118 ILE A O 1
ATOM 957 N N . ASP A 1 119 ? -6.699 -1.897 -8.011 1.00 80.38 119 ASP A N 1
ATOM 958 C CA . ASP A 1 119 ? -7.700 -2.463 -8.937 1.00 80.38 119 ASP A CA 1
ATOM 959 C C . ASP A 1 119 ? -7.134 -2.880 -10.309 1.00 80.38 119 ASP A C 1
ATOM 961 O O . ASP A 1 119 ? -7.732 -3.672 -11.040 1.00 80.38 119 ASP A O 1
ATOM 965 N N . ILE A 1 120 ? -6.009 -2.286 -10.712 1.00 77.38 120 ILE A N 1
ATOM 966 C CA . ILE A 1 120 ? -5.339 -2.568 -11.987 1.00 77.38 120 ILE A CA 1
ATOM 967 C C . ILE A 1 120 ? -4.322 -3.694 -11.804 1.00 77.38 120 ILE A C 1
ATOM 969 O O . ILE A 1 120 ? -4.174 -4.541 -12.688 1.00 77.38 120 ILE A O 1
ATOM 973 N N . VAL A 1 121 ? -3.617 -3.682 -10.671 1.00 75.81 121 VAL A N 1
ATOM 974 C CA . VAL A 1 121 ? -2.605 -4.677 -10.307 1.00 75.81 121 VAL A CA 1
ATOM 975 C C . VAL A 1 121 ? -3.271 -5.987 -9.906 1.00 75.81 121 VAL A C 1
ATOM 977 O O . VAL A 1 121 ? -2.875 -7.037 -10.411 1.00 75.81 121 VAL A O 1
ATOM 980 N N . TYR A 1 122 ? -4.303 -5.916 -9.063 1.00 82.44 122 TYR A N 1
ATOM 981 C CA . TYR A 1 122 ? -5.059 -7.068 -8.597 1.00 82.44 122 TYR A CA 1
ATOM 982 C C . TYR A 1 122 ? -6.463 -7.042 -9.184 1.00 82.44 122 TYR A C 1
ATOM 984 O O . TYR A 1 122 ? -7.271 -6.154 -8.918 1.00 82.44 122 TYR A O 1
ATOM 992 N N . LYS A 1 123 ? -6.767 -8.037 -10.021 1.00 75.06 123 LYS A N 1
ATOM 993 C CA . LYS A 1 123 ? -8.055 -8.078 -10.731 1.00 75.06 123 LYS A CA 1
ATOM 994 C C . LYS A 1 123 ? -9.221 -8.396 -9.805 1.00 75.06 123 LYS A C 1
ATOM 996 O O . LYS A 1 123 ? -10.360 -8.058 -10.118 1.00 75.06 123 LYS A O 1
ATOM 1001 N N . ASN A 1 124 ? -8.952 -9.141 -8.740 1.00 81.50 124 ASN A N 1
ATOM 1002 C CA . ASN A 1 124 ? -9.891 -9.473 -7.680 1.00 81.50 124 ASN A CA 1
ATOM 1003 C C . ASN A 1 124 ? -9.115 -9.846 -6.412 1.00 81.50 124 ASN A C 1
ATOM 1005 O O . ASN A 1 124 ? -7.934 -10.172 -6.467 1.00 81.50 124 ASN A O 1
ATOM 1009 N N . THR A 1 125 ? -9.804 -9.850 -5.278 1.00 84.31 125 THR A N 1
ATOM 1010 C CA . THR A 1 125 ? -9.218 -10.100 -3.955 1.00 84.31 125 THR A CA 1
ATOM 1011 C C . THR A 1 125 ? -9.076 -11.587 -3.605 1.00 84.31 125 THR A C 1
ATOM 1013 O O . THR A 1 125 ? -8.542 -11.929 -2.549 1.00 84.31 125 THR A O 1
ATOM 1016 N N . ASP A 1 126 ? -9.536 -12.483 -4.483 1.00 82.88 126 ASP A N 1
ATOM 1017 C CA . ASP A 1 126 ? -9.452 -13.937 -4.310 1.00 82.88 126 ASP A CA 1
ATOM 1018 C C . ASP A 1 126 ? -8.213 -14.554 -4.966 1.00 82.88 126 ASP A C 1
ATOM 1020 O O . ASP A 1 126 ? -7.928 -15.736 -4.761 1.00 82.88 126 ASP A O 1
ATOM 1024 N N . GLU A 1 127 ? -7.458 -13.781 -5.745 1.00 84.25 127 GLU A N 1
ATOM 1025 C CA . GLU A 1 127 ? -6.275 -14.292 -6.419 1.00 84.25 127 GLU A CA 1
ATOM 1026 C C . GLU A 1 127 ? -5.086 -14.485 -5.455 1.00 84.25 127 GLU A C 1
ATOM 1028 O O . GLU A 1 127 ? -4.908 -13.699 -4.519 1.00 84.25 127 GLU A O 1
ATOM 1033 N N . PRO A 1 128 ? -4.228 -15.502 -5.686 1.00 82.88 128 PRO A N 1
ATOM 1034 C CA . PRO A 1 128 ? -3.074 -15.771 -4.825 1.00 82.88 128 PRO A CA 1
ATOM 1035 C C . PRO A 1 128 ? -2.136 -14.572 -4.650 1.00 82.88 128 PRO A C 1
ATOM 1037 O O . PRO A 1 128 ? -1.658 -14.336 -3.550 1.00 82.88 128 PRO A O 1
ATOM 1040 N N . ALA A 1 129 ? -1.935 -13.772 -5.700 1.00 80.69 129 ALA A N 1
ATOM 1041 C CA . ALA A 1 129 ? -1.062 -12.600 -5.647 1.00 80.69 129 ALA A CA 1
ATOM 1042 C C . ALA A 1 129 ? -1.560 -11.536 -4.652 1.00 80.69 129 ALA A C 1
ATOM 1044 O O . ALA A 1 129 ? -0.774 -10.985 -3.886 1.00 80.69 129 ALA A O 1
ATOM 1045 N N . PHE A 1 130 ? -2.875 -11.286 -4.601 1.00 85.56 130 PHE A N 1
ATOM 1046 C CA . PHE A 1 130 ? -3.446 -10.366 -3.616 1.00 85.56 130 PHE A CA 1
ATOM 1047 C C . PHE A 1 130 ? -3.296 -10.908 -2.188 1.00 85.56 130 PHE A C 1
ATOM 1049 O O . PHE A 1 130 ? -3.002 -10.154 -1.260 1.00 85.56 130 PHE A O 1
ATOM 1056 N N . HIS A 1 131 ? -3.470 -12.221 -2.005 1.00 86.75 131 HIS A N 1
ATOM 1057 C CA . HIS A 1 131 ? -3.235 -12.866 -0.715 1.00 86.75 131 HIS A CA 1
ATOM 1058 C C . HIS A 1 131 ? -1.781 -12.721 -0.260 1.00 86.75 131 HIS A C 1
ATOM 1060 O O . HIS A 1 131 ? -1.543 -12.272 0.862 1.00 86.75 131 HIS A O 1
ATOM 1066 N N . ASP A 1 132 ? -0.825 -13.031 -1.135 1.00 82.81 132 ASP A N 1
ATOM 1067 C CA . ASP A 1 132 ? 0.602 -12.907 -0.848 1.00 82.81 132 ASP A CA 1
ATOM 1068 C C . ASP A 1 132 ? 0.955 -11.459 -0.490 1.00 82.81 132 ASP A C 1
ATOM 1070 O O . ASP A 1 132 ? 1.598 -11.220 0.534 1.00 82.81 132 ASP A O 1
ATOM 1074 N N . PHE A 1 133 ? 0.459 -10.482 -1.255 1.00 85.25 133 PHE A N 1
ATOM 1075 C CA . PHE A 1 133 ? 0.612 -9.062 -0.942 1.00 85.25 133 PHE A CA 1
ATOM 1076 C C . PHE A 1 133 ? 0.084 -8.706 0.450 1.00 85.25 133 PHE A C 1
ATOM 1078 O O . PHE A 1 133 ? 0.804 -8.089 1.235 1.00 85.25 133 PHE A O 1
ATOM 1085 N N . MET A 1 134 ? -1.147 -9.109 0.780 1.00 88.25 134 MET A N 1
ATOM 1086 C CA . MET A 1 134 ? -1.755 -8.812 2.079 1.00 88.25 134 MET A CA 1
ATOM 1087 C C . MET A 1 134 ? -0.981 -9.441 3.237 1.00 88.25 134 MET A C 1
ATOM 1089 O O . MET A 1 134 ? -0.765 -8.783 4.257 1.00 88.25 134 MET A O 1
ATOM 1093 N N . MET A 1 135 ? -0.527 -10.686 3.084 1.00 86.25 135 MET A N 1
ATOM 1094 C CA . MET A 1 135 ? 0.268 -11.367 4.105 1.00 86.25 135 MET A CA 1
ATOM 1095 C C . MET A 1 135 ? 1.585 -10.634 4.364 1.00 86.25 135 MET A C 1
ATOM 1097 O O . MET A 1 135 ? 1.884 -10.315 5.514 1.00 86.25 135 MET A O 1
ATOM 1101 N N . HIS A 1 136 ? 2.322 -10.274 3.312 1.00 81.81 136 HIS A N 1
ATOM 1102 C CA . HIS A 1 136 ? 3.579 -9.540 3.454 1.00 81.81 136 HIS A CA 1
ATOM 1103 C C . HIS A 1 136 ? 3.368 -8.105 3.951 1.00 81.81 136 HIS A C 1
ATOM 1105 O O . HIS A 1 136 ? 4.167 -7.604 4.738 1.00 81.81 136 HIS A O 1
ATOM 1111 N N . PHE A 1 137 ? 2.289 -7.431 3.534 1.00 86.44 137 PHE A N 1
ATOM 1112 C CA . PHE A 1 137 ? 1.922 -6.111 4.048 1.00 86.44 137 PHE A CA 1
ATOM 1113 C C . PHE A 1 137 ? 1.774 -6.146 5.569 1.00 86.44 137 PHE A C 1
ATOM 1115 O O . PHE A 1 137 ? 2.390 -5.344 6.271 1.00 86.44 137 PHE A O 1
ATOM 1122 N N . LEU A 1 138 ? 0.994 -7.102 6.080 1.00 88.00 138 LEU A N 1
ATOM 1123 C CA . LEU A 1 138 ? 0.753 -7.251 7.512 1.00 88.00 138 LEU A CA 1
ATOM 1124 C C . LEU A 1 138 ? 2.019 -7.705 8.240 1.00 88.00 138 LEU A C 1
ATOM 1126 O O . LEU A 1 138 ? 2.364 -7.119 9.262 1.00 88.00 138 LEU A O 1
ATOM 1130 N N . GLU A 1 139 ? 2.753 -8.681 7.704 1.00 84.44 139 GLU A N 1
ATOM 1131 C CA . GLU A 1 139 ? 4.012 -9.161 8.280 1.00 84.44 139 GLU A CA 1
ATOM 1132 C C . GLU A 1 139 ? 5.034 -8.027 8.419 1.00 84.44 139 GLU A C 1
ATOM 1134 O O . GLU A 1 139 ? 5.562 -7.805 9.511 1.00 84.44 139 GLU A O 1
ATOM 1139 N N . THR A 1 140 ? 5.267 -7.243 7.367 1.00 80.81 140 THR A N 1
ATOM 1140 C CA . THR A 1 140 ? 6.194 -6.108 7.429 1.00 80.81 140 THR A CA 1
ATOM 1141 C C . THR A 1 140 ? 5.687 -5.035 8.389 1.00 80.81 140 THR A C 1
ATOM 1143 O O . THR A 1 140 ? 6.446 -4.557 9.239 1.00 80.81 140 THR A O 1
ATOM 1146 N N . TRP A 1 141 ? 4.385 -4.731 8.365 1.00 85.25 141 TRP A N 1
ATOM 1147 C CA . TRP A 1 141 ? 3.801 -3.773 9.301 1.00 85.25 141 TRP A CA 1
ATOM 1148 C C . TRP A 1 141 ? 3.924 -4.223 10.763 1.00 85.25 141 TRP A C 1
ATOM 1150 O O . TRP A 1 141 ? 4.025 -3.377 11.652 1.00 85.25 141 TRP A O 1
ATOM 1160 N N . THR A 1 142 ? 3.984 -5.527 11.065 1.00 82.75 142 THR A N 1
ATOM 1161 C CA . THR A 1 142 ? 4.215 -6.012 12.444 1.00 82.75 142 THR A CA 1
ATOM 1162 C C . THR A 1 142 ? 5.637 -5.748 12.953 1.00 82.75 142 THR A C 1
ATOM 1164 O O . THR A 1 142 ? 5.819 -5.588 14.168 1.00 82.75 142 THR A O 1
ATOM 1167 N N . ARG A 1 143 ? 6.623 -5.716 12.041 1.00 76.25 143 ARG A N 1
ATOM 1168 C CA . ARG A 1 143 ? 8.071 -5.699 12.323 1.00 76.25 143 ARG A CA 1
ATOM 1169 C C . ARG A 1 143 ? 8.677 -4.301 12.395 1.00 76.25 143 ARG A C 1
ATOM 1171 O O . ARG A 1 143 ? 9.674 -4.113 13.078 1.00 76.25 143 ARG A O 1
ATOM 1178 N N . GLU A 1 144 ? 8.101 -3.325 11.703 1.00 68.75 144 GLU A N 1
ATOM 1179 C CA . GLU A 1 144 ? 8.719 -2.002 11.573 1.00 68.75 144 GLU A CA 1
ATOM 1180 C C . GLU A 1 144 ? 8.577 -1.123 12.820 1.00 68.75 144 GLU A C 1
ATOM 1182 O O . GLU A 1 144 ? 7.498 -0.615 13.090 1.00 68.75 144 GLU A O 1
ATOM 1187 N N . ASP A 1 145 ? 9.637 -0.833 13.565 1.00 59.47 145 ASP A N 1
ATOM 1188 C CA . ASP A 1 145 ? 9.535 0.101 14.701 1.00 59.47 145 ASP A CA 1
ATOM 1189 C C . ASP A 1 145 ? 9.503 1.588 14.284 1.00 59.47 145 ASP A C 1
ATOM 1191 O O . ASP A 1 145 ? 9.114 2.442 15.086 1.00 59.47 145 ASP A O 1
ATOM 1195 N N . THR A 1 146 ? 9.865 1.910 13.034 1.00 48.03 146 THR A N 1
ATOM 1196 C CA . THR A 1 146 ? 10.283 3.269 12.637 1.00 48.03 146 THR A CA 1
ATOM 1197 C C . THR A 1 146 ? 9.546 3.918 11.459 1.00 48.03 146 THR A C 1
ATOM 1199 O O . THR A 1 146 ? 9.581 5.146 11.399 1.00 48.03 146 THR A O 1
ATOM 1202 N N . ALA A 1 147 ? 8.818 3.194 10.592 1.00 54.31 147 ALA A N 1
ATOM 1203 C CA . ALA A 1 147 ? 8.002 3.802 9.517 1.00 54.31 147 ALA A CA 1
ATOM 1204 C C . ALA A 1 147 ? 6.471 3.579 9.665 1.00 54.31 147 ALA A C 1
ATOM 1206 O O . ALA A 1 147 ? 5.776 3.215 8.713 1.00 54.31 147 ALA A O 1
ATOM 1207 N N . PRO A 1 148 ? 5.873 3.859 10.845 1.00 55.88 148 PRO A N 1
ATOM 1208 C CA . PRO A 1 148 ? 4.467 3.550 11.115 1.00 55.88 148 PRO A CA 1
ATOM 1209 C C . PRO A 1 148 ? 3.467 4.294 10.216 1.00 55.88 148 PRO A C 1
ATOM 1211 O O . PRO A 1 148 ? 2.339 3.833 10.082 1.00 55.88 148 PRO A O 1
ATOM 1214 N N . TYR A 1 149 ? 3.863 5.423 9.613 1.00 69.81 149 TYR A N 1
ATOM 1215 C CA . TYR A 1 149 ? 2.954 6.320 8.891 1.00 69.81 149 TYR A CA 1
ATOM 1216 C C . TYR A 1 149 ? 2.573 5.835 7.488 1.00 69.81 149 TYR A C 1
ATOM 1218 O O . TYR A 1 149 ? 1.451 6.075 7.060 1.00 69.81 149 TYR A O 1
ATOM 1226 N N . HIS A 1 150 ? 3.465 5.166 6.752 1.00 78.44 150 HIS A N 1
ATOM 1227 C CA . HIS A 1 150 ? 3.131 4.742 5.387 1.00 78.44 150 HIS A CA 1
ATOM 1228 C C . HIS A 1 150 ? 2.055 3.657 5.404 1.00 78.44 150 HIS A C 1
ATOM 1230 O O . HIS A 1 150 ? 1.040 3.782 4.727 1.00 78.44 150 HIS A O 1
ATOM 1236 N N . PHE A 1 151 ? 2.211 2.651 6.264 1.00 86.44 151 PHE A N 1
ATOM 1237 C CA . PHE A 1 151 ? 1.211 1.598 6.410 1.00 86.44 151 PHE A CA 1
ATOM 1238 C C . PHE A 1 151 ? -0.137 2.139 6.901 1.00 86.44 151 PHE A C 1
ATOM 1240 O O . PHE A 1 151 ? -1.161 1.776 6.335 1.00 86.44 151 PHE A O 1
ATOM 1247 N N . THR A 1 152 ? -0.169 3.044 7.888 1.00 88.12 152 THR A N 1
ATOM 1248 C CA . THR A 1 152 ? -1.440 3.617 8.376 1.00 88.12 152 THR A CA 1
ATOM 1249 C C . THR A 1 152 ? -2.147 4.491 7.349 1.00 88.12 152 THR A C 1
ATOM 1251 O O . THR A 1 152 ? -3.374 4.496 7.307 1.00 88.12 152 THR A O 1
ATOM 1254 N N . ILE A 1 153 ? -1.406 5.242 6.532 1.00 88.00 153 ILE A N 1
ATOM 1255 C CA . ILE A 1 153 ? -1.986 6.094 5.484 1.00 88.00 153 ILE A CA 1
ATOM 1256 C C . ILE A 1 153 ? -2.567 5.241 4.354 1.00 88.00 153 ILE A C 1
ATOM 1258 O O . ILE A 1 153 ? -3.627 5.559 3.812 1.00 88.00 153 ILE A O 1
ATOM 1262 N N . GLU A 1 154 ? -1.871 4.168 3.992 1.00 90.06 154 GLU A N 1
ATOM 1263 C CA . GLU A 1 154 ? -2.210 3.352 2.831 1.00 90.06 154 GLU A CA 1
ATOM 1264 C C . GLU A 1 154 ? -3.232 2.249 3.153 1.00 90.06 154 GLU A C 1
ATOM 1266 O O . GLU A 1 154 ? -4.040 1.886 2.297 1.00 90.06 154 GLU A O 1
ATOM 1271 N N . PHE A 1 155 ? -3.285 1.772 4.400 1.00 91.88 155 PHE A N 1
ATOM 1272 C CA . PHE A 1 155 ? -4.181 0.694 4.821 1.00 91.88 155 PHE A CA 1
ATOM 1273 C C . PHE A 1 155 ? -5.673 0.949 4.535 1.00 91.88 155 PHE A C 1
ATOM 1275 O O . PHE A 1 155 ? -6.297 0.063 3.952 1.00 91.88 155 PHE A O 1
ATOM 1282 N N . PRO A 1 156 ? -6.267 2.128 4.825 1.00 91.44 156 PRO A N 1
ATOM 1283 C CA . PRO A 1 156 ? -7.666 2.397 4.476 1.00 91.44 156 PRO A CA 1
ATOM 1284 C C . PRO A 1 156 ? -7.969 2.238 2.980 1.00 91.44 156 PRO A C 1
ATOM 1286 O O . PRO A 1 156 ? -9.041 1.760 2.614 1.00 91.44 156 PRO A O 1
ATOM 1289 N N . LYS A 1 157 ? -7.015 2.588 2.103 1.00 90.50 157 LYS A N 1
ATOM 1290 C CA . LYS A 1 157 ? -7.171 2.424 0.649 1.00 90.50 157 LYS A CA 1
ATOM 1291 C C . LYS A 1 15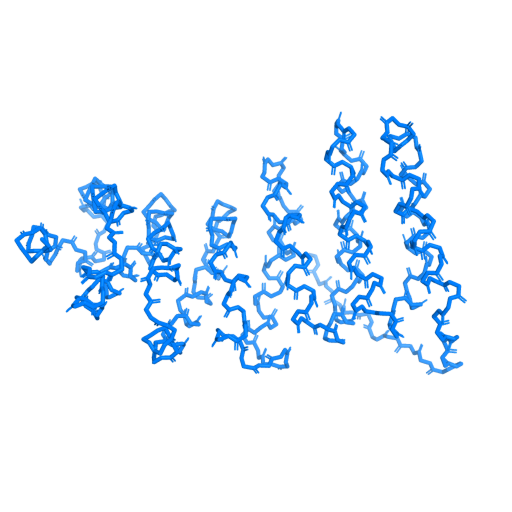7 ? -7.175 0.945 0.258 1.00 90.50 157 LYS A C 1
ATOM 1293 O O . LYS A 1 157 ? -7.971 0.538 -0.582 1.00 90.50 157 LYS A O 1
ATOM 1298 N N . ILE A 1 158 ? -6.319 0.144 0.897 1.00 90.75 158 ILE A N 1
ATOM 1299 C CA . ILE A 1 158 ? -6.240 -1.308 0.683 1.00 90.75 158 ILE A CA 1
ATOM 1300 C C . ILE A 1 158 ? -7.527 -1.993 1.146 1.00 90.75 158 ILE A C 1
ATOM 1302 O O . ILE A 1 158 ? -8.077 -2.809 0.411 1.00 90.75 158 ILE A O 1
ATOM 1306 N N . ILE A 1 159 ? -8.036 -1.648 2.334 1.00 90.62 159 ILE A N 1
ATOM 1307 C CA . ILE A 1 159 ? -9.256 -2.256 2.890 1.00 90.62 159 ILE A CA 1
ATOM 1308 C C . ILE A 1 159 ? -10.449 -2.033 1.962 1.00 90.62 159 ILE A C 1
ATOM 1310 O O . ILE A 1 159 ? -11.207 -2.969 1.713 1.00 90.62 159 ILE A O 1
ATOM 1314 N N . LYS A 1 160 ? -10.594 -0.819 1.420 1.00 88.44 160 LYS A N 1
ATOM 1315 C CA . LYS A 1 160 ? -11.673 -0.484 0.487 1.00 88.44 160 LYS A CA 1
ATOM 1316 C C . LYS A 1 160 ? -11.691 -1.394 -0.745 1.00 88.44 160 LYS A C 1
ATOM 1318 O O . LYS A 1 160 ? -12.760 -1.744 -1.235 1.00 88.44 160 LYS A O 1
ATOM 1323 N N . HIS A 1 161 ? -10.519 -1.796 -1.235 1.00 87.50 161 HIS A N 1
ATOM 1324 C CA . HIS A 1 161 ? -10.413 -2.788 -2.305 1.00 87.50 161 HIS A CA 1
ATOM 1325 C C . HIS A 1 161 ? -10.674 -4.212 -1.793 1.00 87.50 161 HIS A C 1
ATOM 1327 O O . HIS A 1 161 ? -11.394 -4.979 -2.426 1.00 87.50 161 HIS A O 1
ATOM 1333 N N . ALA A 1 162 ? -10.114 -4.563 -0.632 1.00 86.88 162 ALA A N 1
ATOM 1334 C CA . ALA A 1 162 ? -10.201 -5.897 -0.046 1.00 86.88 162 ALA A CA 1
ATOM 1335 C C . ALA A 1 162 ? -11.649 -6.330 0.264 1.00 86.88 162 ALA A C 1
ATOM 1337 O O . ALA A 1 162 ? -12.007 -7.496 0.060 1.00 86.88 162 ALA A O 1
ATOM 1338 N N . GLY A 1 163 ? -12.478 -5.405 0.762 1.00 82.56 163 GLY A N 1
ATOM 1339 C CA . GLY A 1 163 ? -13.867 -5.657 1.142 1.00 82.56 163 GLY A CA 1
ATOM 1340 C C . GLY A 1 163 ? -14.004 -6.899 2.030 1.00 82.56 163 GLY A C 1
ATOM 1341 O O . GLY A 1 163 ? -13.309 -7.056 3.032 1.00 82.56 163 GLY A O 1
ATOM 1342 N N . MET A 1 164 ? -14.856 -7.845 1.626 1.00 81.19 164 MET A N 1
ATOM 1343 C CA . MET A 1 164 ? -15.115 -9.075 2.390 1.00 81.19 164 MET A CA 1
ATOM 1344 C C . MET A 1 164 ? -13.908 -10.020 2.501 1.00 81.19 164 MET A C 1
ATOM 1346 O O . MET A 1 164 ? -13.856 -10.810 3.445 1.00 81.19 164 MET A O 1
ATOM 1350 N N . ALA A 1 165 ? -12.914 -9.935 1.604 1.00 86.19 165 ALA A N 1
ATOM 1351 C CA . ALA A 1 165 ? -11.696 -10.746 1.706 1.00 86.19 165 ALA A CA 1
ATOM 1352 C C . ALA A 1 165 ? -10.896 -10.429 2.982 1.00 86.19 165 ALA A C 1
ATOM 1354 O O . ALA A 1 165 ? -10.118 -11.266 3.449 1.00 86.19 165 ALA A O 1
ATOM 1355 N N . MET A 1 166 ? -11.151 -9.270 3.607 1.00 88.94 166 MET A N 1
ATOM 1356 C CA . MET A 1 166 ? -10.594 -8.916 4.910 1.00 88.94 166 MET A CA 1
ATOM 1357 C C . MET A 1 166 ? -10.957 -9.888 6.024 1.00 88.94 166 MET A C 1
ATOM 1359 O O . MET A 1 166 ? -10.240 -9.918 7.018 1.00 88.94 166 MET A O 1
ATOM 1363 N N . SER A 1 167 ? -11.972 -10.746 5.874 1.00 87.56 167 SER A N 1
ATOM 1364 C CA . SER A 1 167 ? -12.270 -11.777 6.878 1.00 87.56 167 SER A CA 1
ATOM 1365 C C . SER A 1 167 ? -11.076 -12.691 7.164 1.00 87.56 167 SER A C 1
ATOM 1367 O O . SER A 1 167 ? -10.963 -13.216 8.267 1.00 87.56 167 SER A O 1
ATOM 1369 N N . ARG A 1 168 ? -10.165 -12.858 6.194 1.00 88.88 168 ARG A N 1
ATOM 1370 C CA . ARG A 1 168 ? -8.928 -13.642 6.342 1.00 88.88 168 ARG A CA 1
ATOM 1371 C C . ARG A 1 168 ? -7.868 -12.933 7.191 1.00 88.88 168 ARG A C 1
ATOM 1373 O O . ARG A 1 168 ? -7.005 -13.595 7.752 1.00 88.88 168 ARG A O 1
ATOM 1380 N N . TYR A 1 169 ? -7.929 -11.605 7.273 1.00 91.62 169 TYR A N 1
ATOM 1381 C CA . TYR A 1 169 ? -6.839 -10.758 7.768 1.00 91.62 169 TYR A CA 1
ATOM 1382 C C . TYR A 1 169 ? -7.227 -9.873 8.958 1.00 91.62 169 TYR A C 1
ATOM 1384 O O . TYR A 1 169 ? -6.360 -9.275 9.591 1.00 91.62 169 TYR A O 1
ATOM 1392 N N . ILE A 1 170 ? -8.524 -9.755 9.254 1.00 91.38 170 ILE A N 1
ATOM 1393 C CA . ILE A 1 170 ? -9.070 -8.755 10.177 1.00 91.38 170 ILE A CA 1
ATOM 1394 C C . ILE A 1 170 ? -8.543 -8.902 11.607 1.00 91.38 170 ILE A C 1
ATOM 1396 O O . ILE A 1 170 ? -8.237 -7.899 12.246 1.00 91.38 170 ILE A O 1
ATOM 1400 N N . ILE A 1 171 ? -8.363 -10.139 12.082 1.00 92.06 171 ILE A N 1
ATOM 1401 C CA . ILE A 1 171 ? -7.793 -10.422 13.406 1.00 92.06 171 ILE A CA 1
ATOM 1402 C C . ILE A 1 171 ? -6.354 -9.901 13.465 1.00 92.06 171 ILE A C 1
ATOM 1404 O O . ILE A 1 171 ? -6.041 -9.058 14.302 1.00 92.06 171 ILE A O 1
ATOM 1408 N N . THR A 1 172 ? -5.505 -10.319 12.523 1.00 91.81 172 THR A N 1
ATOM 1409 C CA . THR A 1 172 ? -4.099 -9.898 12.453 1.00 91.81 172 THR A CA 1
ATOM 1410 C C . THR A 1 172 ? -3.962 -8.383 12.301 1.00 91.81 172 THR A C 1
ATOM 1412 O O . THR A 1 172 ? -3.142 -7.761 12.975 1.00 91.81 172 THR A O 1
ATOM 1415 N N . ALA A 1 173 ? -4.792 -7.755 11.466 1.00 93.06 173 ALA A N 1
ATOM 1416 C CA . ALA A 1 173 ? -4.799 -6.304 11.311 1.00 93.06 173 ALA A CA 1
ATOM 1417 C C . ALA A 1 173 ? -5.134 -5.586 12.631 1.00 93.06 173 ALA A C 1
ATOM 1419 O O . ALA A 1 173 ? -4.444 -4.638 13.012 1.00 93.06 173 ALA A O 1
ATOM 1420 N N . LEU A 1 174 ? -6.147 -6.056 13.367 1.00 92.88 174 LEU A N 1
ATOM 1421 C CA . LEU A 1 174 ? -6.517 -5.494 14.668 1.00 92.88 174 LEU A CA 1
ATOM 1422 C C . LEU A 1 174 ? -5.441 -5.721 15.737 1.00 92.88 174 LEU A C 1
ATOM 1424 O O . LEU A 1 174 ? -5.202 -4.828 16.553 1.00 92.88 174 LEU A O 1
ATOM 1428 N N . GLU A 1 175 ? -4.753 -6.863 15.733 1.00 91.56 175 GLU A N 1
ATOM 1429 C CA . GLU A 1 175 ? -3.617 -7.122 16.627 1.00 91.56 175 GLU A CA 1
ATOM 1430 C C . GLU A 1 175 ? -2.470 -6.137 16.382 1.00 91.56 175 GLU A C 1
ATOM 1432 O O . GLU A 1 175 ? -1.943 -5.550 17.333 1.00 91.56 175 GLU A O 1
ATOM 1437 N N . ILE A 1 176 ? -2.124 -5.898 15.111 1.00 90.81 176 ILE A N 1
ATOM 1438 C CA . ILE A 1 176 ? -1.117 -4.903 14.720 1.00 90.81 176 ILE A CA 1
ATOM 1439 C C . ILE A 1 176 ? -1.539 -3.521 15.204 1.00 90.81 176 ILE A C 1
ATOM 1441 O O . ILE A 1 176 ? -0.776 -2.868 15.917 1.00 90.81 176 ILE A O 1
ATOM 1445 N N . LEU A 1 177 ? -2.756 -3.086 14.871 1.00 90.81 177 LEU A N 1
ATOM 1446 C CA . LEU A 1 177 ? -3.269 -1.768 15.249 1.00 90.81 177 LEU A CA 1
ATOM 1447 C C . LEU A 1 177 ? -3.290 -1.585 16.768 1.00 90.81 177 LEU A C 1
ATOM 1449 O O . LEU A 1 177 ? -2.861 -0.546 17.265 1.00 90.81 177 LEU A O 1
ATOM 1453 N N . THR A 1 178 ? -3.689 -2.610 17.519 1.00 89.31 178 THR A N 1
ATOM 1454 C CA . THR A 1 178 ? -3.699 -2.585 18.988 1.00 89.31 178 THR A CA 1
ATOM 1455 C C . THR A 1 178 ? -2.286 -2.496 19.556 1.00 89.31 178 THR A C 1
ATOM 1457 O O . THR A 1 178 ? -2.020 -1.661 20.422 1.00 89.31 178 THR A O 1
ATOM 1460 N N . LYS A 1 179 ? -1.345 -3.313 19.063 1.00 87.62 179 LYS A N 1
ATOM 1461 C CA . LYS A 1 179 ? 0.071 -3.254 19.464 1.00 87.62 179 LYS A CA 1
ATOM 1462 C C . LYS A 1 179 ? 0.660 -1.869 19.184 1.00 87.62 179 LYS A C 1
ATOM 1464 O O . LYS A 1 179 ? 1.367 -1.311 20.022 1.00 87.62 179 LYS A O 1
ATOM 1469 N N . ARG A 1 180 ? 0.357 -1.298 18.019 1.00 86.50 180 ARG A N 1
ATOM 1470 C CA . ARG A 1 180 ? 0.837 0.021 17.590 1.00 86.50 180 ARG A CA 1
ATOM 1471 C C . ARG A 1 180 ? 0.231 1.154 18.411 1.00 86.50 180 ARG A C 1
ATOM 1473 O O . ARG A 1 180 ? 0.973 2.042 18.821 1.00 86.50 180 ARG A O 1
ATOM 1480 N N . ALA A 1 181 ? -1.063 1.086 18.714 1.00 85.62 181 ALA A N 1
ATOM 1481 C CA . ALA A 1 181 ? -1.743 2.039 19.584 1.00 85.62 181 ALA A CA 1
ATOM 1482 C C . ALA A 1 181 ? -1.154 2.042 21.003 1.00 85.62 181 ALA A C 1
ATOM 1484 O O . ALA A 1 181 ? -0.872 3.114 21.531 1.00 85.62 181 ALA A O 1
ATOM 1485 N N . LYS A 1 182 ? -0.857 0.864 21.579 1.00 85.12 182 LYS A N 1
ATOM 1486 C CA . LYS A 1 182 ? -0.181 0.739 22.891 1.00 85.12 182 LYS A CA 1
ATOM 1487 C C . LYS A 1 182 ? 1.194 1.406 22.925 1.00 85.12 182 LYS A C 1
ATOM 1489 O O . LYS A 1 182 ? 1.595 1.939 23.953 1.00 85.12 182 LYS A O 1
ATOM 1494 N N . ASN A 1 183 ? 1.905 1.376 21.801 1.00 84.19 183 ASN A N 1
ATOM 1495 C CA . ASN A 1 183 ? 3.250 1.931 21.668 1.00 84.19 183 ASN A CA 1
ATOM 1496 C C . ASN A 1 183 ? 3.262 3.361 21.094 1.00 84.19 183 ASN A C 1
ATOM 1498 O O . ASN A 1 183 ? 4.337 3.907 20.825 1.00 84.19 183 ASN A O 1
ATOM 1502 N N . ALA A 1 184 ? 2.093 3.968 20.869 1.00 83.06 184 ALA A N 1
ATOM 1503 C CA . ALA A 1 184 ? 1.990 5.308 20.311 1.00 83.06 184 ALA A CA 1
ATOM 1504 C C . ALA A 1 184 ? 2.550 6.345 21.293 1.00 83.06 184 ALA A C 1
ATOM 1506 O O . ALA A 1 184 ? 2.238 6.345 22.482 1.00 83.06 184 ALA A O 1
ATOM 1507 N N . LYS A 1 185 ? 3.373 7.265 20.782 1.00 81.62 185 LYS A N 1
ATOM 1508 C CA . LYS A 1 185 ? 3.998 8.333 21.580 1.00 81.62 185 LYS A CA 1
ATOM 1509 C C . LYS A 1 185 ? 3.273 9.667 21.438 1.00 81.62 185 LYS A C 1
ATOM 1511 O O . LYS A 1 185 ? 3.467 10.557 22.262 1.00 81.62 185 LYS A O 1
ATOM 1516 N N . THR A 1 186 ? 2.464 9.829 20.391 1.00 83.12 186 THR A N 1
ATOM 1517 C CA . THR A 1 186 ? 1.754 11.077 20.090 1.00 83.12 186 THR A CA 1
ATOM 1518 C C . THR A 1 186 ? 0.270 10.837 19.833 1.00 83.12 186 THR A C 1
ATOM 1520 O O . THR A 1 186 ? -0.122 9.791 19.316 1.00 83.12 186 THR A O 1
ATOM 1523 N N . ALA A 1 187 ? -0.559 11.841 20.142 1.00 81.75 187 ALA A N 1
ATOM 1524 C CA . ALA A 1 187 ? -1.990 11.814 19.832 1.00 81.75 187 ALA A CA 1
ATOM 1525 C C . ALA A 1 187 ? -2.243 11.662 18.320 1.00 81.75 187 ALA A C 1
ATOM 1527 O O . ALA A 1 187 ? -3.143 10.938 17.921 1.00 81.75 187 ALA A O 1
ATOM 1528 N N . ALA A 1 188 ? -1.394 12.258 17.474 1.00 82.31 188 ALA A N 1
ATOM 1529 C CA . ALA A 1 188 ? -1.500 12.148 16.018 1.00 82.31 188 ALA A CA 1
ATOM 1530 C C . ALA A 1 188 ? -1.258 10.720 15.493 1.00 82.31 188 ALA A C 1
ATOM 1532 O O . ALA A 1 188 ? -2.017 10.243 14.656 1.00 82.31 188 ALA A O 1
ATOM 1533 N N . GLN A 1 189 ? -0.236 10.008 15.995 1.00 82.56 189 GLN A N 1
ATOM 1534 C CA . GLN A 1 189 ? -0.025 8.587 15.652 1.00 82.56 189 GLN A CA 1
ATOM 1535 C C . GLN A 1 189 ? -1.261 7.757 15.982 1.00 82.56 189 GLN A C 1
ATOM 1537 O O . GLN A 1 189 ? -1.695 6.887 15.235 1.00 82.56 189 GLN A O 1
ATOM 1542 N N . PHE A 1 190 ? -1.827 8.065 17.132 1.00 83.00 190 PHE A N 1
ATOM 1543 C CA . PHE A 1 190 ? -2.936 7.346 17.686 1.00 83.00 190 PHE A CA 1
ATOM 1544 C C . PHE A 1 190 ? -4.270 7.623 16.952 1.00 83.00 190 PHE A C 1
ATOM 1546 O O . PHE A 1 190 ? -5.026 6.690 16.668 1.00 83.00 190 PHE A O 1
ATOM 1553 N N . GLU A 1 191 ? -4.514 8.870 16.536 1.00 85.00 191 GLU A N 1
ATOM 1554 C CA . GLU A 1 191 ? -5.614 9.243 15.630 1.00 85.00 191 GLU A CA 1
ATOM 1555 C C . GLU A 1 191 ? -5.581 8.441 14.324 1.00 85.00 191 GLU A C 1
ATOM 1557 O O . GLU A 1 191 ? -6.625 8.029 13.819 1.00 85.00 191 GLU A O 1
ATOM 1562 N N . GLN A 1 192 ? -4.389 8.188 13.778 1.00 86.75 192 GLN A N 1
ATOM 1563 C CA . GLN A 1 192 ? -4.245 7.416 12.545 1.00 86.75 192 GLN A CA 1
ATOM 1564 C C . GLN A 1 192 ? -4.564 5.936 12.725 1.00 86.75 192 GLN A C 1
ATOM 1566 O O . GLN A 1 192 ? -5.241 5.353 11.879 1.00 86.75 192 GLN A O 1
ATOM 1571 N N . TYR A 1 193 ? -4.121 5.320 13.825 1.00 90.06 193 TYR A N 1
ATOM 1572 C CA . TYR A 1 193 ? -4.492 3.934 14.119 1.00 90.06 193 TYR A CA 1
ATOM 1573 C C . TYR A 1 193 ? -6.002 3.801 14.320 1.00 90.06 193 TYR A C 1
ATOM 1575 O O . TYR A 1 193 ? -6.610 2.861 13.818 1.00 90.06 193 TYR A O 1
ATOM 1583 N N . THR A 1 194 ? -6.625 4.778 14.982 1.00 89.56 194 THR A N 1
ATOM 1584 C CA . THR A 1 194 ? -8.082 4.799 15.154 1.00 89.56 194 THR A CA 1
ATOM 1585 C C . THR A 1 194 ? -8.796 4.976 13.812 1.00 89.56 194 THR A C 1
ATOM 1587 O O . THR A 1 194 ? -9.761 4.267 13.544 1.00 89.56 194 THR A O 1
ATOM 1590 N N . ALA A 1 195 ? -8.288 5.833 12.919 1.00 90.50 195 ALA A N 1
ATOM 1591 C CA . ALA A 1 195 ? -8.821 5.977 11.562 1.00 90.50 195 ALA A CA 1
ATOM 1592 C C . ALA A 1 195 ? -8.754 4.666 10.755 1.00 90.50 195 ALA A C 1
ATOM 1594 O O . ALA A 1 195 ? -9.676 4.356 10.007 1.00 90.50 195 ALA A O 1
ATOM 1595 N N . CYS A 1 196 ? -7.703 3.861 10.942 1.00 92.94 196 CYS A N 1
ATOM 1596 C CA . CYS A 1 196 ? -7.612 2.528 10.340 1.00 92.94 196 CYS A CA 1
ATOM 1597 C C . CYS A 1 196 ? -8.705 1.581 10.860 1.00 92.94 196 CYS A C 1
ATOM 1599 O O . CYS A 1 196 ? -9.271 0.815 10.084 1.00 92.94 196 CYS A O 1
ATOM 1601 N N . VAL A 1 197 ? -9.019 1.636 12.160 1.00 93.44 197 VAL A N 1
ATOM 1602 C CA . VAL A 1 197 ? -10.105 0.838 12.754 1.00 93.44 197 VAL A CA 1
ATOM 1603 C C . VAL A 1 197 ? -11.474 1.305 12.259 1.00 93.44 197 VAL A C 1
ATOM 1605 O O . VAL A 1 197 ? -12.319 0.460 11.976 1.00 93.44 197 VAL A O 1
ATOM 1608 N N . VAL A 1 198 ? -11.688 2.615 12.089 1.00 92.50 198 VAL A N 1
ATOM 1609 C CA . VAL A 1 198 ? -12.905 3.148 11.449 1.00 92.50 198 VAL A CA 1
ATOM 1610 C C . VAL A 1 198 ? -13.056 2.566 10.043 1.00 92.50 198 VAL A C 1
ATOM 1612 O O . VAL A 1 198 ? -14.081 1.954 9.763 1.00 92.50 198 VAL A O 1
ATOM 1615 N N . ALA A 1 199 ? -12.011 2.639 9.211 1.00 91.94 199 ALA A N 1
ATOM 1616 C CA . ALA A 1 199 ? -12.039 2.088 7.855 1.00 91.94 199 ALA A CA 1
ATOM 1617 C C . ALA A 1 199 ? -12.335 0.576 7.838 1.00 91.94 199 ALA A C 1
ATOM 1619 O O . ALA A 1 199 ? -13.121 0.112 7.015 1.00 91.94 199 ALA A O 1
ATOM 1620 N N . LEU A 1 200 ? -11.770 -0.199 8.776 1.00 92.25 200 LEU A N 1
ATOM 1621 C CA . LEU A 1 200 ? -12.143 -1.609 8.953 1.00 92.25 200 LEU A CA 1
ATOM 1622 C C . LEU A 1 200 ? -13.635 -1.761 9.257 1.00 92.25 200 LEU A C 1
ATOM 1624 O O . LEU A 1 200 ? -14.294 -2.613 8.672 1.00 92.25 200 LEU A O 1
ATOM 1628 N N . CYS A 1 201 ? -14.178 -0.955 10.167 1.00 90.69 201 CYS A N 1
ATOM 1629 C CA . CYS A 1 201 ? -15.584 -1.047 10.544 1.00 90.69 201 CYS A CA 1
ATOM 1630 C C . CYS A 1 201 ? -16.520 -0.701 9.380 1.00 90.69 201 CYS A C 1
ATOM 1632 O O . CYS A 1 201 ? -17.508 -1.404 9.170 1.00 90.69 201 CYS A O 1
ATOM 1634 N N . GLU A 1 202 ? -16.208 0.352 8.627 1.00 89.81 202 GLU A N 1
ATOM 1635 C CA . GLU A 1 202 ? -17.015 0.823 7.500 1.00 89.81 202 GLU A CA 1
ATOM 1636 C C . GLU A 1 202 ? -17.010 -0.177 6.342 1.00 89.81 202 GLU A C 1
ATOM 1638 O O . GLU A 1 202 ? -18.066 -0.630 5.897 1.00 89.81 202 GLU A O 1
ATOM 1643 N N . GLU A 1 203 ? -15.822 -0.569 5.888 1.00 89.44 203 GLU A N 1
ATOM 1644 C CA . GLU A 1 203 ? -15.649 -1.373 4.676 1.00 89.44 203 GLU A CA 1
ATOM 1645 C C . GLU A 1 203 ? -15.892 -2.873 4.927 1.00 89.44 203 GLU A C 1
ATOM 1647 O O . GLU A 1 203 ? -16.195 -3.629 4.004 1.00 89.44 203 GLU A O 1
ATOM 1652 N N . CYS A 1 204 ? -15.794 -3.323 6.186 1.00 84.75 204 CYS A N 1
ATOM 1653 C CA . CYS A 1 204 ? -15.945 -4.730 6.576 1.00 84.75 204 CYS A CA 1
ATOM 1654 C C . CYS A 1 204 ? -17.151 -4.975 7.500 1.00 84.75 204 CYS A C 1
ATOM 1656 O O . CYS A 1 204 ? -17.184 -5.972 8.225 1.00 84.75 204 CYS A O 1
ATOM 1658 N N . SER A 1 205 ? -18.156 -4.093 7.495 1.00 77.19 205 SER A N 1
ATOM 1659 C CA . SER A 1 205 ? -19.291 -4.126 8.436 1.00 77.19 205 SER A CA 1
ATOM 1660 C C . SER A 1 205 ? -19.975 -5.502 8.622 1.00 77.19 205 SER A C 1
ATOM 1662 O O . SER A 1 205 ? -20.274 -5.860 9.762 1.00 77.19 205 SER A O 1
ATOM 1664 N N . PRO A 1 206 ? -20.175 -6.353 7.590 1.00 77.19 206 PRO A N 1
ATOM 1665 C CA . PRO A 1 206 ? -20.789 -7.671 7.797 1.00 77.19 206 PRO A CA 1
ATOM 1666 C C . PRO A 1 206 ? -19.939 -8.647 8.627 1.00 77.19 206 PRO A C 1
ATOM 1668 O O . PRO A 1 206 ? -20.486 -9.555 9.248 1.00 77.19 206 PRO A O 1
ATOM 1671 N N . ILE A 1 207 ? -18.613 -8.483 8.631 1.00 83.44 207 ILE A N 1
ATOM 1672 C CA . ILE A 1 207 ? -17.668 -9.364 9.335 1.00 83.44 207 ILE A CA 1
ATOM 1673 C C . ILE A 1 207 ? -17.103 -8.724 10.602 1.00 83.44 207 ILE A C 1
ATOM 1675 O O . ILE A 1 207 ? -16.628 -9.437 11.475 1.00 83.44 207 ILE A O 1
ATOM 1679 N N . ILE A 1 208 ? -17.197 -7.401 10.756 1.00 85.44 208 ILE A N 1
ATOM 1680 C CA . ILE A 1 208 ? -16.632 -6.684 11.906 1.00 85.44 208 ILE A CA 1
ATOM 1681 C C . ILE A 1 208 ? -17.210 -7.170 13.245 1.00 85.44 208 ILE A C 1
ATOM 1683 O O . ILE A 1 208 ? -16.534 -7.147 14.272 1.00 85.44 208 ILE A O 1
ATOM 1687 N N . ILE A 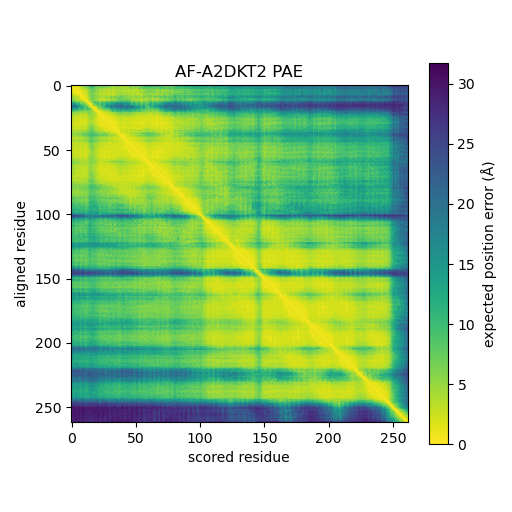1 209 ? -18.448 -7.679 13.235 1.00 83.69 209 ILE A N 1
ATOM 1688 C CA . ILE A 1 209 ? -19.107 -8.227 14.422 1.00 83.69 209 ILE A CA 1
ATOM 1689 C C . ILE A 1 209 ? -18.374 -9.452 14.986 1.00 83.69 209 ILE A C 1
ATOM 1691 O O . ILE A 1 209 ? -18.413 -9.677 16.195 1.00 83.69 209 ILE A O 1
ATOM 1695 N N . THR A 1 210 ? -17.661 -10.216 14.147 1.00 84.62 210 THR A N 1
ATOM 1696 C CA . THR A 1 210 ? -16.917 -11.412 14.579 1.00 84.62 210 THR A CA 1
ATOM 1697 C C . THR A 1 210 ? -15.701 -11.058 15.435 1.00 84.62 210 THR A C 1
ATOM 1699 O O . THR A 1 210 ? -15.167 -11.919 16.125 1.00 84.62 210 THR A O 1
ATOM 1702 N N . VAL A 1 211 ? -15.278 -9.791 15.406 1.00 89.31 211 VAL A N 1
ATOM 1703 C CA . VAL A 1 211 ? -14.119 -9.253 16.131 1.00 89.31 211 VAL A CA 1
ATOM 1704 C C . VAL A 1 211 ? -14.494 -8.070 17.030 1.00 89.31 211 VAL A C 1
ATOM 1706 O O . VAL A 1 211 ? -13.628 -7.305 17.452 1.00 89.31 211 VAL A O 1
ATOM 1709 N N . LYS A 1 212 ? -15.785 -7.920 17.359 1.00 89.38 212 LYS A N 1
ATOM 1710 C CA . LYS A 1 212 ? -16.306 -6.814 18.176 1.00 89.38 212 LYS A CA 1
ATOM 1711 C C . LYS A 1 212 ? -15.531 -6.626 19.483 1.00 89.38 212 LYS A C 1
ATOM 1713 O O . LYS A 1 212 ? -15.140 -5.507 19.799 1.00 89.38 212 LYS A O 1
ATOM 1718 N N . GLU A 1 213 ? -15.268 -7.710 20.210 1.00 89.25 213 GLU A N 1
ATOM 1719 C CA . GLU A 1 213 ? -14.550 -7.656 21.490 1.00 89.25 213 GLU A CA 1
ATOM 1720 C C . GLU A 1 213 ? -13.128 -7.097 21.335 1.00 89.25 213 GLU A C 1
ATOM 1722 O O . GLU A 1 213 ? -12.675 -6.318 22.170 1.00 89.25 213 GLU A O 1
ATOM 1727 N N . MET A 1 214 ? -12.426 -7.433 20.245 1.00 91.94 214 MET A N 1
ATOM 1728 C CA . MET A 1 214 ? -11.089 -6.895 19.968 1.00 91.94 214 MET A CA 1
ATOM 1729 C C . MET A 1 214 ? -11.132 -5.392 19.683 1.00 91.94 214 MET A C 1
ATOM 1731 O O . MET A 1 214 ? -10.225 -4.664 20.077 1.00 91.94 214 MET A O 1
ATOM 1735 N N . ILE A 1 215 ? -12.188 -4.916 19.024 1.00 91.81 215 ILE A N 1
ATOM 1736 C CA . ILE A 1 215 ? -12.378 -3.490 18.736 1.00 91.81 215 ILE A CA 1
ATOM 1737 C C . ILE A 1 215 ? -12.714 -2.726 20.014 1.00 91.81 215 ILE A C 1
ATOM 1739 O O . ILE A 1 215 ? -12.173 -1.648 20.248 1.00 91.81 215 ILE A O 1
ATOM 1743 N N . GLU A 1 216 ? -13.558 -3.289 20.876 1.00 89.69 216 GLU A N 1
ATOM 1744 C CA . GLU A 1 216 ? -13.839 -2.713 22.192 1.00 89.69 216 GLU A CA 1
ATOM 1745 C C . GLU A 1 216 ? -12.562 -2.649 23.041 1.00 89.69 216 GLU A C 1
ATOM 1747 O O . GLU A 1 216 ? -12.255 -1.601 23.605 1.00 89.69 216 GLU A O 1
ATOM 1752 N N . GLN A 1 217 ? -11.746 -3.709 23.047 1.00 88.19 217 GLN A N 1
ATOM 1753 C CA . GLN A 1 217 ? -10.432 -3.699 23.698 1.00 88.19 217 GLN A CA 1
ATOM 1754 C C . GLN A 1 217 ? -9.490 -2.651 23.098 1.00 88.19 217 GLN A C 1
ATOM 1756 O O . GLN A 1 217 ? -8.802 -1.953 23.847 1.00 88.19 217 GLN A O 1
ATOM 1761 N N . PHE A 1 218 ? -9.467 -2.515 21.768 1.00 89.81 218 PHE A N 1
ATOM 1762 C CA . PHE A 1 218 ? -8.723 -1.458 21.095 1.00 89.81 218 PHE A CA 1
ATOM 1763 C C . PHE A 1 218 ? -9.165 -0.094 21.623 1.00 89.81 218 PHE A C 1
ATOM 1765 O O . PHE A 1 218 ? -8.295 0.666 22.032 1.00 89.81 218 PHE A O 1
ATOM 1772 N N . ILE A 1 219 ? -10.475 0.191 21.689 1.00 86.75 219 ILE A N 1
ATOM 1773 C CA . ILE A 1 219 ? -11.042 1.451 22.205 1.00 86.75 219 ILE A CA 1
ATOM 1774 C C . ILE A 1 219 ? -10.672 1.679 23.677 1.00 86.75 219 ILE A C 1
ATOM 1776 O O . ILE A 1 219 ? -10.316 2.798 24.041 1.00 86.75 219 ILE A O 1
ATOM 1780 N N . GLU A 1 220 ? -10.715 0.658 24.533 1.00 84.38 220 GLU A N 1
ATOM 1781 C CA . GLU A 1 220 ? -10.362 0.807 25.953 1.00 84.38 220 GLU A CA 1
ATOM 1782 C C . GLU A 1 220 ? -8.891 1.186 26.147 1.00 84.38 220 GLU A C 1
ATOM 1784 O O . GLU A 1 220 ? -8.591 2.177 26.813 1.00 84.38 220 GLU A O 1
ATOM 1789 N N . VAL A 1 221 ? -7.976 0.462 25.493 1.00 76.88 221 VAL A N 1
ATOM 1790 C CA . VAL A 1 221 ? -6.531 0.777 25.462 1.00 76.88 221 VAL A CA 1
ATOM 1791 C C . VAL A 1 221 ? -6.279 2.194 24.936 1.00 76.88 221 VAL A C 1
ATOM 1793 O O . VAL A 1 221 ? -5.294 2.853 25.264 1.00 76.88 221 VAL A O 1
ATOM 1796 N N . SER A 1 222 ? -7.207 2.656 24.117 1.00 72.69 222 SER A N 1
ATOM 1797 C CA . SER A 1 222 ? -7.160 3.882 23.356 1.00 72.69 222 SER A CA 1
ATOM 1798 C C . SER A 1 222 ? -7.641 5.120 24.135 1.00 72.69 222 SER A C 1
ATOM 1800 O O . SER A 1 222 ? -7.239 6.243 23.829 1.00 72.69 222 SER A O 1
ATOM 1802 N N . LYS A 1 223 ? -8.428 4.962 25.205 1.00 73.75 223 LYS A N 1
ATOM 1803 C CA . LYS A 1 223 ? -9.003 6.100 25.950 1.00 73.75 223 LYS A CA 1
ATOM 1804 C C . LYS A 1 223 ? -7.965 7.007 26.612 1.00 73.75 223 LYS A C 1
ATOM 1806 O O . LYS A 1 223 ? -8.147 8.224 26.634 1.00 73.75 223 LYS A O 1
ATOM 1811 N N . GLU A 1 224 ? -6.879 6.446 27.138 1.00 70.19 224 GLU A N 1
ATOM 1812 C CA . GLU A 1 224 ? -5.907 7.209 27.930 1.00 70.19 224 GLU A CA 1
ATOM 1813 C C . GLU A 1 224 ? -5.089 8.182 27.058 1.00 70.19 224 GLU A C 1
ATOM 1815 O O . GLU A 1 224 ? -5.003 9.374 27.360 1.00 70.19 224 GLU A O 1
ATOM 1820 N N . LEU A 1 225 ? -4.568 7.711 25.918 1.00 69.06 225 LEU A N 1
ATOM 1821 C CA . LEU A 1 225 ? -3.834 8.536 24.946 1.00 69.06 225 LEU A CA 1
ATOM 1822 C C . LEU A 1 225 ? -4.764 9.352 24.037 1.00 69.06 225 LEU A C 1
ATOM 1824 O O . LEU A 1 225 ? -4.453 10.501 23.713 1.00 69.06 225 LEU A O 1
ATOM 1828 N N . GLY A 1 226 ? -5.912 8.786 23.664 1.00 65.62 226 GLY A N 1
ATOM 1829 C CA . GLY A 1 226 ? -6.900 9.407 22.787 1.00 65.62 226 GLY A CA 1
ATOM 1830 C C . GLY A 1 226 ? -7.627 10.598 23.396 1.00 65.62 226 GLY A C 1
ATOM 1831 O O . GLY A 1 226 ? -8.036 11.492 22.664 1.00 65.62 226 GLY A O 1
ATOM 1832 N N . SER A 1 227 ? -7.710 10.682 24.728 1.00 70.56 227 SER A N 1
ATOM 1833 C CA . SER A 1 227 ? -8.279 11.842 25.437 1.00 70.56 227 SER A CA 1
ATOM 1834 C C . SER A 1 227 ? -7.589 13.177 25.112 1.00 70.56 227 SER A C 1
ATOM 1836 O O . SER A 1 227 ? -8.169 14.241 25.313 1.00 70.56 227 SER A O 1
ATOM 1838 N N . LYS A 1 228 ? -6.358 13.128 24.584 1.00 74.50 228 LYS A N 1
ATOM 1839 C CA . LYS A 1 228 ? -5.578 14.297 24.150 1.00 74.50 228 LYS A CA 1
ATOM 1840 C C . LYS A 1 228 ? -5.874 14.727 22.706 1.00 74.50 228 LYS A C 1
ATOM 1842 O O . LYS A 1 228 ? -5.313 15.720 22.254 1.00 74.50 228 LYS A O 1
ATOM 1847 N N . SER A 1 229 ? -6.701 13.974 21.980 1.00 78.81 229 SER A N 1
ATOM 1848 C CA . SER A 1 229 ? -7.121 14.244 20.603 1.00 78.81 229 SER A CA 1
ATOM 1849 C C . SER A 1 229 ? -8.560 14.761 20.559 1.00 78.81 229 SER A C 1
ATOM 1851 O O . SER A 1 229 ? -9.456 14.192 21.176 1.00 78.81 229 SER A O 1
ATOM 1853 N N . GLU A 1 230 ? -8.809 15.792 19.749 1.00 80.06 230 GLU A N 1
ATOM 1854 C CA . GLU A 1 230 ? -10.167 16.295 19.489 1.00 80.06 230 GLU A CA 1
ATOM 1855 C C . GLU A 1 230 ? -10.969 15.404 18.521 1.00 80.06 230 GLU A C 1
ATOM 1857 O O . GLU A 1 230 ? -12.199 15.484 18.469 1.00 80.06 230 GLU A O 1
ATOM 1862 N N . LYS A 1 231 ? -10.294 14.561 17.728 1.00 83.56 231 LYS A N 1
ATOM 1863 C CA . LYS A 1 231 ? -10.927 13.698 16.714 1.00 83.56 231 LYS A CA 1
ATOM 1864 C C . LYS A 1 231 ? -11.267 12.314 17.246 1.00 83.56 231 LYS A C 1
ATOM 1866 O O . LYS A 1 231 ? -12.263 11.737 16.817 1.00 83.56 231 LYS A O 1
ATOM 1871 N N . PHE A 1 232 ? -10.471 11.806 18.180 1.00 83.75 232 PHE A N 1
ATOM 1872 C CA . PHE A 1 232 ? -10.628 10.459 18.713 1.00 83.75 232 PHE A CA 1
ATOM 1873 C C . PHE A 1 232 ? -12.034 10.167 19.275 1.00 83.75 232 PHE A C 1
ATOM 1875 O O . PHE A 1 232 ? -12.602 9.149 18.882 1.00 83.75 232 PHE A O 1
ATOM 1882 N N . PRO A 1 233 ? -12.666 11.043 20.090 1.00 85.56 233 PRO A N 1
ATOM 1883 C CA . PRO A 1 233 ? -14.023 10.787 20.580 1.00 85.56 233 PRO A CA 1
ATOM 1884 C C . PRO A 1 233 ? -15.036 10.571 19.451 1.00 85.56 233 PRO A C 1
ATOM 1886 O O . PRO A 1 233 ? -15.833 9.640 19.514 1.00 85.56 233 PRO A O 1
ATOM 1889 N N . LYS A 1 234 ? -14.944 11.364 18.374 1.00 87.69 234 LYS A N 1
ATOM 1890 C CA . LYS A 1 234 ? -15.828 11.242 17.204 1.00 87.69 234 LYS A CA 1
ATOM 1891 C C . LYS A 1 234 ? -15.623 9.917 16.471 1.00 87.69 234 LYS A C 1
ATOM 1893 O O . LYS A 1 234 ? -16.593 9.283 16.078 1.00 87.69 234 LYS A O 1
ATOM 1898 N N . GLN A 1 235 ? -14.372 9.481 16.326 1.00 89.94 235 GLN A N 1
ATOM 1899 C CA . GLN A 1 235 ? -14.053 8.190 15.711 1.00 89.94 235 GLN A CA 1
ATOM 1900 C C . GLN A 1 235 ? -14.554 7.017 16.567 1.00 89.94 235 GLN A C 1
ATOM 1902 O O . GLN A 1 235 ? -15.054 6.032 16.033 1.00 89.94 235 GLN A O 1
ATOM 1907 N N . CYS A 1 236 ? -14.477 7.114 17.898 1.00 87.19 236 CYS A N 1
ATOM 1908 C CA . CYS A 1 236 ? -15.058 6.106 18.787 1.00 87.19 236 CYS A CA 1
ATOM 1909 C C . CYS A 1 236 ? -16.583 6.048 18.689 1.00 87.19 236 CYS A C 1
ATOM 1911 O O . CYS A 1 236 ? -17.138 4.952 18.636 1.00 87.19 236 CYS A O 1
ATOM 1913 N N . GLU A 1 237 ? -17.255 7.200 18.656 1.00 88.44 237 GLU A N 1
ATOM 1914 C CA . GLU A 1 237 ? -18.706 7.278 18.452 1.00 88.44 237 GLU A CA 1
ATOM 1915 C C . GLU A 1 237 ? -19.113 6.635 17.120 1.00 88.44 237 GLU A C 1
ATOM 1917 O O . GLU A 1 237 ? -20.085 5.882 17.059 1.00 88.44 237 GLU A O 1
ATOM 1922 N N . GLU A 1 238 ? -18.341 6.879 16.062 1.00 91.06 238 GLU A N 1
ATOM 1923 C CA . GLU A 1 238 ? -18.540 6.279 14.745 1.00 91.06 238 GLU A CA 1
ATOM 1924 C C . GLU A 1 238 ? -18.374 4.756 14.767 1.00 91.06 238 GLU A C 1
ATOM 1926 O O . GLU A 1 238 ? -19.272 4.038 14.321 1.00 91.06 238 GLU A O 1
ATOM 1931 N N . ILE A 1 239 ? -17.298 4.246 15.376 1.00 90.56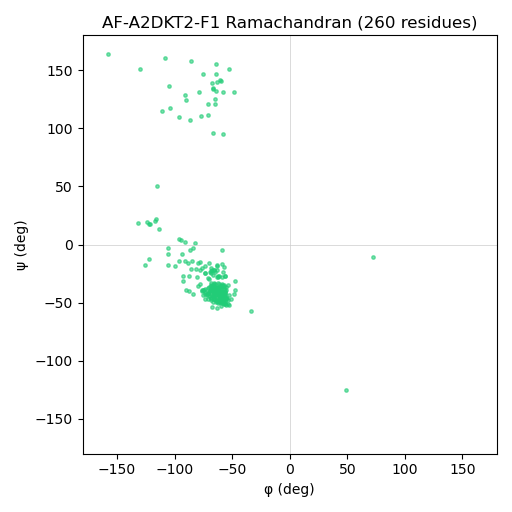 239 ILE A N 1
ATOM 1932 C CA . ILE A 1 239 ? -17.092 2.801 15.551 1.00 90.56 239 ILE A CA 1
ATOM 1933 C C . ILE A 1 239 ? -18.261 2.185 16.327 1.00 90.56 239 ILE A C 1
ATOM 1935 O O . ILE A 1 239 ? -18.838 1.190 15.893 1.00 90.56 239 ILE A O 1
ATOM 1939 N N . GLN A 1 240 ? -18.656 2.782 17.454 1.00 89.19 240 GLN A N 1
ATOM 1940 C CA . GLN A 1 240 ? -19.766 2.280 18.269 1.00 89.19 240 GLN A CA 1
ATOM 1941 C C . GLN A 1 240 ? -21.084 2.267 17.495 1.00 89.19 240 GLN A C 1
ATOM 1943 O O . GLN A 1 240 ? -21.841 1.297 17.578 1.00 89.19 240 GLN A O 1
ATOM 1948 N N . LYS A 1 241 ? -21.345 3.310 16.702 1.00 90.12 241 LYS A N 1
ATOM 1949 C CA . LYS A 1 241 ? -22.514 3.375 15.828 1.00 90.12 241 LYS A CA 1
ATOM 1950 C C . LYS A 1 241 ? -22.502 2.227 14.821 1.00 90.12 241 LYS A C 1
ATOM 1952 O O . LYS A 1 241 ? -23.505 1.522 14.732 1.00 90.12 241 LYS A O 1
ATOM 1957 N N . ILE A 1 242 ? -21.386 1.989 14.131 1.00 88.19 242 ILE A N 1
ATOM 1958 C CA . ILE A 1 242 ? -21.261 0.885 13.168 1.00 88.19 242 ILE A CA 1
ATOM 1959 C C . ILE A 1 242 ? -21.472 -0.466 13.862 1.00 88.19 242 ILE A C 1
ATOM 1961 O O . ILE A 1 242 ? -22.288 -1.265 13.408 1.00 88.19 242 ILE A O 1
ATOM 1965 N N . LEU A 1 243 ? -20.820 -0.704 15.004 1.00 86.62 243 LEU A N 1
ATOM 1966 C CA . LEU A 1 243 ? -20.963 -1.948 15.769 1.00 86.62 243 LEU A CA 1
ATOM 1967 C C . LEU A 1 243 ? -22.395 -2.183 16.269 1.00 86.62 243 LEU A C 1
ATOM 1969 O O . LEU A 1 243 ? -22.833 -3.327 16.346 1.00 86.62 243 LEU A O 1
ATOM 1973 N N . SER A 1 244 ? -23.133 -1.120 16.604 1.00 86.38 244 SER A N 1
ATOM 1974 C CA . SER A 1 244 ? -24.540 -1.214 17.022 1.00 86.38 244 SER A CA 1
ATOM 1975 C C . SER A 1 244 ? -25.501 -1.519 15.869 1.00 86.38 244 SER A C 1
ATOM 1977 O O . SER A 1 244 ? -26.586 -2.049 16.098 1.00 86.38 244 SER A O 1
ATOM 1979 N N . GLN A 1 245 ? -25.106 -1.174 14.641 1.00 85.12 245 GLN A N 1
ATOM 1980 C CA . GLN A 1 245 ? -25.887 -1.379 13.419 1.00 85.12 245 GLN A CA 1
ATOM 1981 C C . GLN A 1 245 ? -25.501 -2.668 12.684 1.00 85.12 245 GLN A C 1
ATOM 1983 O O . GLN A 1 245 ? -26.240 -3.107 11.802 1.00 85.12 245 GLN A O 1
ATOM 1988 N N . ALA A 1 246 ? -24.363 -3.271 13.037 1.00 79.12 246 ALA A N 1
ATOM 1989 C CA . ALA A 1 246 ? -23.885 -4.501 12.430 1.00 79.12 246 ALA A CA 1
ATOM 1990 C C . ALA A 1 246 ? -24.867 -5.663 12.689 1.00 79.12 246 ALA A C 1
ATOM 1992 O O . ALA A 1 246 ? -25.413 -5.786 13.792 1.00 79.12 246 ALA A O 1
ATOM 1993 N N . PRO A 1 247 ? -25.103 -6.535 11.692 1.00 72.06 247 PRO A N 1
ATOM 1994 C CA . PRO A 1 247 ? -25.978 -7.686 11.861 1.00 72.06 247 PRO A CA 1
ATOM 1995 C C . PRO A 1 247 ? -25.443 -8.614 12.958 1.00 72.06 247 PRO A C 1
ATOM 1997 O O . PRO A 1 247 ? -24.238 -8.831 13.080 1.00 72.06 247 PRO A O 1
ATOM 2000 N N . SER A 1 248 ? -26.344 -9.185 13.759 1.00 69.19 248 SER A N 1
ATOM 2001 C CA . SER A 1 248 ? -25.975 -10.183 14.766 1.00 69.19 248 SER A CA 1
ATOM 2002 C C . SER A 1 248 ? -25.322 -11.399 14.108 1.00 69.19 248 SER A C 1
ATOM 2004 O O . SER A 1 248 ? -25.800 -11.861 13.069 1.00 69.19 248 SER A O 1
ATOM 2006 N N . LEU A 1 249 ? -24.281 -11.948 14.744 1.00 63.12 249 LEU A N 1
ATOM 2007 C CA . LEU A 1 249 ? -23.627 -13.184 14.309 1.00 63.12 249 LEU A CA 1
ATOM 2008 C C . LEU A 1 249 ? -24.667 -14.287 14.035 1.00 63.12 249 LEU A C 1
ATOM 2010 O O . LEU A 1 249 ? -25.517 -14.546 14.894 1.00 63.12 249 LEU A O 1
ATOM 2014 N N . PRO A 1 250 ? -24.598 -14.977 12.883 1.00 58.00 250 PRO A N 1
ATOM 2015 C CA . PRO A 1 250 ? -25.332 -16.217 12.694 1.00 58.00 250 PRO A CA 1
ATOM 2016 C C . PRO A 1 250 ? -24.908 -17.198 13.788 1.00 58.00 250 PRO A C 1
ATOM 2018 O O . PRO A 1 250 ? -23.716 -17.418 13.996 1.00 58.00 250 PRO A O 1
ATOM 2021 N N . THR A 1 251 ? -25.868 -17.821 14.464 1.00 50.56 251 THR A N 1
ATOM 2022 C CA . THR A 1 251 ? -25.666 -18.660 15.660 1.00 50.56 251 THR A CA 1
ATOM 2023 C C . THR A 1 251 ? -24.734 -19.873 15.477 1.00 50.56 251 THR A C 1
ATOM 2025 O O . THR A 1 251 ? -24.429 -20.530 16.464 1.00 50.56 251 THR A O 1
ATOM 2028 N N . ASN A 1 252 ? -24.249 -20.154 14.257 1.00 50.41 252 ASN A N 1
ATOM 2029 C CA . ASN A 1 252 ? -23.457 -21.338 13.895 1.00 50.41 252 ASN A CA 1
ATOM 2030 C C . ASN A 1 252 ? -22.178 -21.037 13.077 1.00 50.41 252 ASN A C 1
ATOM 2032 O O . ASN A 1 252 ? -21.667 -21.930 12.402 1.00 50.41 252 ASN A O 1
ATOM 2036 N N . TRP A 1 253 ? -21.667 -19.803 13.069 1.00 48.00 253 TRP A N 1
ATOM 2037 C CA . TRP A 1 253 ? -20.443 -19.467 12.326 1.00 48.00 253 TRP A CA 1
ATOM 2038 C C . TRP A 1 253 ? -19.205 -19.503 13.234 1.00 48.00 253 TRP A C 1
ATOM 2040 O O . TRP A 1 253 ? -19.025 -18.637 14.084 1.00 48.00 253 TRP A O 1
ATOM 2050 N N . THR A 1 254 ? -18.331 -20.491 13.036 1.00 46.81 254 THR A N 1
ATOM 2051 C CA . THR A 1 254 ? -16.966 -20.506 13.586 1.00 46.81 254 THR A CA 1
ATOM 2052 C C . THR A 1 254 ? -15.984 -20.174 12.470 1.00 46.81 254 THR A C 1
ATOM 2054 O O . THR A 1 254 ? -15.886 -20.926 11.498 1.00 46.81 254 THR A O 1
ATOM 2057 N N . MET A 1 255 ? -15.254 -19.062 12.591 1.00 48.53 255 MET A N 1
ATOM 2058 C CA . MET A 1 255 ? -14.133 -18.783 11.694 1.00 48.53 255 MET A CA 1
ATOM 2059 C C . MET A 1 255 ? -13.014 -19.808 11.932 1.00 48.53 255 MET A C 1
ATOM 2061 O O . MET A 1 255 ? -12.667 -20.055 13.089 1.00 48.53 255 MET A O 1
ATOM 2065 N N . PRO A 1 256 ? -12.416 -20.389 10.879 1.00 45.84 256 PRO A N 1
ATOM 2066 C CA . PRO A 1 256 ? -11.183 -21.141 11.036 1.00 45.84 256 PRO A CA 1
ATOM 2067 C C . PRO A 1 256 ? -10.078 -20.176 11.479 1.00 45.84 256 PRO A C 1
ATOM 2069 O O . PRO A 1 256 ? -9.786 -19.199 10.790 1.00 45.84 256 PRO A O 1
ATOM 2072 N N . VAL A 1 257 ? -9.485 -20.440 12.642 1.00 42.34 257 VAL A N 1
ATOM 2073 C CA . VAL A 1 257 ? -8.255 -19.777 13.084 1.00 42.34 257 VAL A CA 1
ATOM 2074 C C . VAL A 1 257 ? -7.124 -20.318 12.204 1.00 42.34 257 VAL A C 1
ATOM 2076 O O . VAL A 1 257 ? -6.935 -21.536 12.180 1.00 42.34 257 VAL A O 1
ATOM 2079 N N . PRO A 1 258 ? -6.397 -19.482 11.444 1.00 42.38 258 PRO A N 1
ATOM 2080 C CA . PRO A 1 258 ? -5.232 -19.953 10.710 1.00 42.38 258 PRO A CA 1
ATOM 2081 C C . PRO A 1 258 ? -4.155 -20.405 11.703 1.00 42.38 258 PRO A C 1
ATOM 2083 O O . PRO A 1 258 ? -3.748 -19.630 12.568 1.00 42.38 258 PRO A O 1
ATOM 2086 N N . ASP A 1 259 ? -3.680 -21.645 11.571 1.00 35.75 259 ASP A N 1
ATOM 2087 C CA . ASP A 1 259 ? -2.492 -22.125 12.281 1.00 35.75 259 ASP A CA 1
ATOM 2088 C C . ASP A 1 259 ? -1.261 -21.366 11.763 1.00 35.75 259 ASP A C 1
ATOM 2090 O O . ASP A 1 259 ? -0.672 -21.721 10.739 1.00 35.75 259 ASP A O 1
ATOM 2094 N N . ILE A 1 260 ? -0.859 -20.310 12.467 1.00 41.16 260 ILE A N 1
ATOM 2095 C CA . ILE A 1 260 ? 0.423 -19.645 12.233 1.00 41.16 260 ILE A CA 1
ATOM 2096 C C . ILE A 1 260 ? 1.466 -20.380 13.075 1.00 41.16 260 ILE A C 1
ATOM 2098 O O . ILE A 1 260 ? 1.491 -20.267 14.301 1.00 41.16 260 ILE A O 1
ATOM 2102 N N . LYS A 1 261 ? 2.331 -21.160 12.421 1.00 36.56 261 LYS A N 1
ATOM 2103 C CA . LYS A 1 261 ? 3.531 -21.699 13.069 1.00 36.56 261 LYS A CA 1
ATOM 2104 C C . LYS A 1 261 ? 4.516 -20.550 13.289 1.00 36.56 261 LYS A C 1
ATOM 2106 O O . LYS A 1 261 ? 5.022 -20.000 12.314 1.00 36.56 261 LYS A O 1
ATOM 2111 N N . VAL A 1 262 ? 4.721 -20.195 14.558 1.00 42.03 262 VAL A N 1
ATOM 2112 C CA . VAL A 1 262 ? 5.771 -19.274 15.037 1.00 42.03 262 VAL A CA 1
ATOM 2113 C C . VAL A 1 262 ? 7.150 -19.893 14.848 1.00 42.03 262 VAL A C 1
ATOM 2115 O O . VAL A 1 262 ? 7.274 -21.115 15.102 1.00 42.03 262 VAL A O 1
#

Foldseek 3Di:
DVVVLVVCPPLLVDLDPPCVVVNLVSLQVLLVVLLPDALVVCAVCVVSLVVSLLSQLLHLDQSSVLSSLSNLQSSLVHYDPVSCLVCLVVVLVSLLNCLVSDDLNNLLSNLNNCLVCVCSNDVACPDPSNVSNLVSLLVSLQPDPDPVPSSLVRLLSSLLRNQQVCLVPVVSLLVSLLVQCLVDPALVSNLSSLVSVLSCLVRHLQNVLVCVVSVVVSVVSSCVRNVVPPCSVVSVVSSVVSNVVRDDDDPDDDDDDDPDDD

Solvent-accessible surface area (backbone atoms only — not comparable to full-atom values): 14857 Å² total; per-residue (Å²): 108,70,76,60,52,60,75,52,60,75,63,66,73,71,89,58,78,90,50,48,68,63,40,37,54,50,36,49,53,49,31,66,56,53,72,70,61,50,42,83,61,45,59,79,41,40,71,62,52,51,54,52,34,48,45,36,32,68,41,94,49,67,75,37,17,45,33,12,31,55,41,48,35,47,46,70,71,42,40,57,68,70,60,52,58,73,40,19,71,59,51,36,54,47,49,54,49,46,58,75,68,42,51,80,74,44,50,58,58,37,41,68,45,48,50,78,38,38,74,61,52,36,87,51,63,84,42,68,68,46,47,54,50,52,52,49,52,52,54,48,63,68,68,55,91,81,65,67,61,51,56,48,68,45,45,45,56,46,44,64,68,35,29,76,58,37,75,82,43,49,66,62,52,50,52,44,42,41,57,49,49,74,67,45,91,45,45,69,61,35,47,40,45,50,51,38,52,39,40,47,43,69,51,27,36,88,56,39,60,84,47,43,68,60,52,52,50,40,50,61,71,36,49,76,58,33,70,74,33,90,58,39,62,59,51,50,52,49,43,52,51,49,64,72,68,36,67,77,79,66,96,81,75,76,82,82,76,80,87,76,85,126

Radius of gyration: 20.87 Å; Cα contacts (8 Å, |Δi|>4): 246; chains: 1; bounding box: 57×38×54 Å

Organism: Trichomonas vaginalis (strain ATCC PRA-98 / G3) (NCBI:txid412133)

Mean predicted aligned error: 9.3 Å

Nearest PDB structures (foldseek):
  4hxt-assembly1_A  TM=6.929E-01  e=4.765E-03  synthetic construct
  5mfj-assembly1_A  TM=6.475E-01  e=3.544E-03  synthetic construct
  5mfk-assembly1_A  TM=7.035E-01  e=1.159E-02  synthetic construct
  5mfm-assembly6_F  TM=6.535E-01  e=1.111E-02  synthetic construct
  5mfb-assembly1_A  TM=6.398E-01  e=9.379E-03  synthetic construct

Sequence (262 aa):
MEAKLAEFEGCFDSEEIKDADKFEDKAVDFRNWFVECKYNEIQKNFDKLYTTIMKIAMHYRPKIQMCGCDCIYVLEKEAAPAQIAYKSKELQKSFDKLVQIGHGEVMPALLPAVTEKIDIVYKNTDEPAFHDFMMHFLETWTREDTAPYHFTIEFPKIIKHAGMAMSRYIITALEILTKRAKNAKTAAQFEQYTACVVALCEECSPIIITVKEMIEQFIEVSKELGSKSEKFPKQCEEIQKILSQAPSLPTNWTMPVPDIKV